Protein AF-A0A956DME5-F1 (afdb_monomer_lite)

Foldseek 3Di:
DDFDAWDKDFDPPQPPPLVVVLVVLLQVLVVVVLVVVVVVQVPDPDNPAPPDDPCPVVVVVVQLVSLVSSQVSCVVPFPKDQFQPPPDPLGTFGMFTDDPNHTAETEHEDEDEDLDPVSLVVVVSNLVVQVVVPHLWYKYKYKYKALDPVVVVVSVVVSCVVQVKAWGIKTWHWHDHPPPRIIIMMITMITPNCGPVPD

Sequence (199 aa):
MIRSKAGVTWDENDSDEELTQLCRVALAALHEEERRLNLAFTSSAEHLEYAHINRGLAYWLYETTLVYVVFRAWIPLVHVTWDYDRGAKRGPIDLTVRKNGELVRAFEAKHWMHNGNGPLDRLEQDRQKLSASGAPKQYLMTFWHTADVKKDLVSADVACQRQDWHRSFVGWFPCDHVDDEARNYVLCVIDTSRAGERS

Structure (mmCIF, N/CA/C/O backbone):
data_AF-A0A956DME5-F1
#
_entry.id   AF-A0A956DME5-F1
#
loop_
_atom_site.group_PDB
_atom_site.id
_atom_site.type_symbol
_atom_site.label_atom_id
_atom_site.label_alt_id
_atom_site.label_comp_id
_atom_site.label_asym_id
_atom_site.label_entity_id
_atom_site.label_seq_id
_atom_site.pdbx_PDB_ins_code
_atom_site.Cartn_x
_atom_site.Cartn_y
_atom_site.Cartn_z
_atom_site.occupancy
_atom_site.B_iso_or_equiv
_atom_site.auth_seq_id
_atom_site.auth_comp_id
_atom_site.auth_asym_id
_atom_site.auth_atom_id
_atom_site.pdbx_PDB_model_num
ATOM 1 N N . MET A 1 1 ? 27.674 -6.228 -10.988 1.00 44.69 1 MET A N 1
ATOM 2 C CA . MET A 1 1 ? 26.732 -5.514 -10.099 1.00 44.69 1 MET A CA 1
ATOM 3 C C . MET A 1 1 ? 25.945 -6.565 -9.314 1.00 44.69 1 MET A C 1
ATOM 5 O O . MET A 1 1 ? 25.419 -7.476 -9.941 1.00 44.69 1 MET A O 1
ATOM 9 N N . ILE A 1 2 ? 25.954 -6.543 -7.975 1.00 43.69 2 ILE A N 1
ATOM 10 C CA . ILE A 1 2 ? 25.232 -7.537 -7.154 1.00 43.69 2 ILE A CA 1
ATOM 11 C C . ILE A 1 2 ? 23.774 -7.084 -7.062 1.00 43.69 2 ILE A C 1
ATOM 13 O O . ILE A 1 2 ? 23.496 -6.071 -6.427 1.00 43.69 2 ILE A O 1
ATOM 17 N N . ARG A 1 3 ? 22.851 -7.810 -7.702 1.00 52.81 3 ARG A N 1
ATOM 18 C CA . ARG A 1 3 ? 21.411 -7.563 -7.547 1.00 52.81 3 ARG A CA 1
ATOM 19 C C . ARG A 1 3 ? 21.002 -7.910 -6.113 1.00 52.81 3 ARG A C 1
ATOM 21 O O . ARG A 1 3 ? 21.331 -8.993 -5.622 1.00 52.81 3 ARG A O 1
ATOM 28 N N . SER A 1 4 ? 20.298 -7.009 -5.436 1.00 58.34 4 SER A N 1
ATOM 29 C CA . SER A 1 4 ? 19.645 -7.326 -4.165 1.00 58.34 4 SER A CA 1
ATOM 30 C C . SER A 1 4 ? 18.609 -8.427 -4.386 1.00 58.34 4 SER A C 1
ATOM 32 O O . SER A 1 4 ? 17.873 -8.427 -5.372 1.00 58.34 4 SER A O 1
ATOM 34 N N . LYS A 1 5 ? 18.552 -9.392 -3.465 1.00 73.38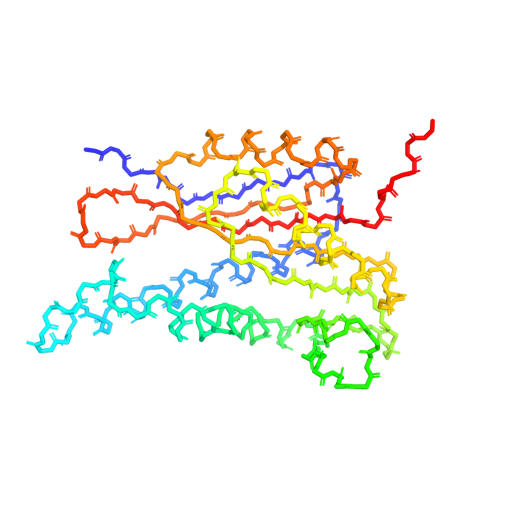 5 LYS A N 1
ATOM 35 C CA . LYS A 1 5 ? 17.449 -10.357 -3.431 1.00 73.38 5 LYS A CA 1
ATOM 36 C C . LYS A 1 5 ? 16.180 -9.636 -2.966 1.00 73.38 5 LYS A C 1
ATOM 38 O O . LYS A 1 5 ? 16.267 -8.719 -2.142 1.00 73.38 5 LYS A O 1
ATOM 43 N N . ALA A 1 6 ? 15.025 -10.070 -3.472 1.00 74.25 6 ALA A N 1
ATOM 44 C CA . ALA A 1 6 ? 13.736 -9.678 -2.911 1.00 74.25 6 ALA A CA 1
ATOM 45 C C . ALA A 1 6 ? 13.718 -9.965 -1.403 1.00 74.25 6 ALA A C 1
ATOM 47 O O . ALA A 1 6 ? 14.348 -10.924 -0.939 1.00 74.25 6 ALA A O 1
ATOM 48 N N . GLY A 1 7 ? 13.021 -9.130 -0.645 1.00 75.69 7 GLY A N 1
ATOM 49 C CA . GLY A 1 7 ? 13.002 -9.236 0.805 1.00 75.69 7 GLY A CA 1
ATOM 50 C C . GLY A 1 7 ? 11.767 -8.605 1.418 1.00 75.69 7 GLY A C 1
ATOM 51 O O . GLY A 1 7 ? 11.054 -7.826 0.787 1.00 75.69 7 GLY A O 1
ATOM 52 N N . VAL A 1 8 ? 11.500 -9.006 2.655 1.00 73.31 8 VAL A N 1
ATOM 53 C CA . VAL A 1 8 ? 10.392 -8.515 3.470 1.00 73.31 8 VAL A CA 1
ATOM 54 C C . VAL A 1 8 ? 10.915 -8.345 4.889 1.00 73.31 8 VAL A C 1
ATOM 56 O O . VAL A 1 8 ? 11.598 -9.231 5.402 1.00 73.31 8 VAL A O 1
ATOM 59 N N . THR A 1 9 ? 10.583 -7.223 5.514 1.00 75.38 9 THR A N 1
ATOM 60 C CA . THR A 1 9 ? 10.825 -6.955 6.934 1.00 75.38 9 THR A CA 1
ATOM 61 C C . THR A 1 9 ? 9.544 -6.427 7.563 1.00 75.38 9 THR A C 1
ATOM 63 O O . THR A 1 9 ? 8.821 -5.6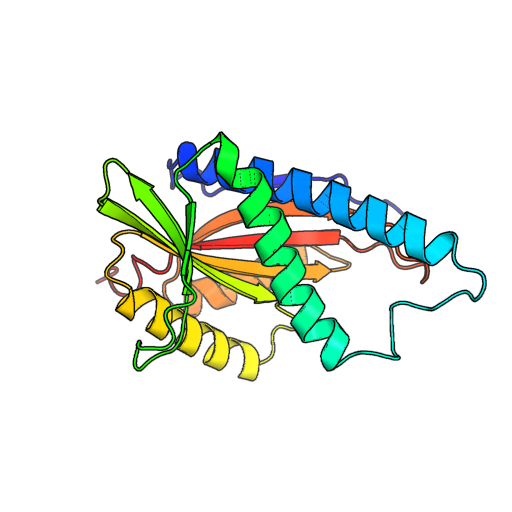45 6.948 1.00 75.38 9 THR A O 1
ATOM 66 N N . TRP A 1 10 ? 9.266 -6.838 8.792 1.00 68.06 10 TRP A N 1
ATOM 67 C CA . TRP A 1 10 ? 8.133 -6.373 9.588 1.00 68.06 10 TRP A CA 1
ATOM 68 C C . TRP A 1 10 ? 8.639 -5.906 10.948 1.00 68.06 10 TRP A C 1
ATOM 70 O O . TRP A 1 10 ? 9.745 -6.272 11.354 1.00 68.06 10 TRP A O 1
ATOM 80 N N . ASP A 1 11 ? 7.842 -5.095 11.635 1.00 59.41 11 ASP A N 1
ATOM 81 C CA . ASP A 1 11 ? 8.078 -4.876 13.056 1.00 59.41 11 ASP A CA 1
ATOM 82 C C . ASP A 1 11 ? 7.633 -6.132 13.814 1.00 59.41 11 ASP A C 1
ATOM 84 O O . ASP A 1 11 ? 6.482 -6.554 13.716 1.00 59.41 11 ASP A O 1
ATOM 88 N N . GLU A 1 12 ? 8.549 -6.760 14.547 1.00 54.38 12 GLU A N 1
ATOM 89 C CA . GLU A 1 12 ? 8.255 -7.951 15.355 1.00 54.38 12 GLU A CA 1
ATOM 90 C C . GLU A 1 12 ? 7.253 -7.660 16.488 1.00 54.38 12 GLU A C 1
ATOM 92 O O . GLU A 1 12 ? 6.659 -8.589 17.032 1.00 54.38 12 GLU A O 1
ATOM 97 N N . ASN A 1 13 ? 7.023 -6.382 16.813 1.00 50.31 13 ASN A N 1
ATOM 98 C CA . ASN A 1 13 ? 6.075 -5.944 17.836 1.00 50.31 13 ASN A CA 1
ATOM 99 C C . ASN A 1 13 ? 4.658 -5.677 17.298 1.00 50.31 13 ASN A C 1
ATOM 101 O O . ASN A 1 13 ? 3.764 -5.379 18.093 1.00 50.31 13 ASN A O 1
ATOM 105 N N . ASP A 1 14 ? 4.432 -5.764 15.982 1.00 57.88 14 ASP A N 1
ATOM 106 C CA . ASP A 1 14 ? 3.134 -5.496 15.351 1.00 57.88 14 ASP A CA 1
ATOM 107 C C . ASP A 1 14 ? 2.573 -6.790 14.740 1.00 57.88 14 ASP A C 1
ATOM 109 O O . ASP A 1 14 ? 2.798 -7.137 13.583 1.00 57.88 14 ASP A O 1
ATOM 113 N N . SER A 1 15 ? 1.863 -7.556 15.570 1.00 59.47 15 SER A N 1
ATOM 114 C CA . SER A 1 15 ? 1.395 -8.922 15.300 1.00 59.47 15 SER A CA 1
ATOM 115 C C . SER A 1 15 ? 0.134 -9.021 14.428 1.00 59.47 15 SER A C 1
ATOM 117 O O . SER A 1 15 ? -0.597 -10.010 14.510 1.00 59.47 15 SER A O 1
ATOM 119 N N . ASP A 1 16 ? -0.159 -8.023 13.586 1.00 86.19 16 ASP A N 1
ATOM 120 C CA . ASP A 1 16 ? -1.301 -8.104 12.665 1.00 86.19 16 ASP A CA 1
ATOM 121 C C . ASP A 1 16 ? -0.962 -9.044 11.490 1.00 86.19 16 ASP A C 1
ATOM 123 O O . ASP A 1 16 ? -0.480 -8.641 10.424 1.00 86.19 16 ASP A O 1
ATOM 127 N N . GLU A 1 17 ? -1.182 -10.342 11.719 1.00 88.88 17 GLU A N 1
ATOM 128 C CA . GLU A 1 17 ? -0.961 -11.414 10.744 1.00 88.88 17 GLU A CA 1
ATOM 129 C C . GLU A 1 17 ? -1.803 -11.222 9.477 1.00 88.88 17 GLU A C 1
ATOM 131 O O . GLU A 1 17 ? -1.325 -11.490 8.371 1.00 88.88 17 GLU A O 1
ATOM 136 N N . GLU A 1 18 ? -3.030 -10.713 9.620 1.00 91.94 18 GLU A N 1
ATOM 137 C CA . GLU A 1 18 ? -3.933 -10.451 8.499 1.00 91.94 18 GLU A CA 1
ATOM 138 C C . GLU A 1 18 ? -3.380 -9.319 7.627 1.00 91.94 18 GLU A C 1
ATOM 140 O O . GLU A 1 18 ? -3.248 -9.488 6.414 1.00 91.94 18 GLU A O 1
ATOM 145 N N . LEU A 1 19 ? -2.972 -8.195 8.230 1.00 92.31 19 LEU A N 1
ATOM 146 C CA . LEU A 1 19 ? -2.313 -7.105 7.504 1.00 92.31 19 LEU A CA 1
ATOM 147 C C . LEU A 1 19 ? -1.041 -7.598 6.809 1.00 92.31 19 LEU A C 1
ATOM 149 O O . LEU A 1 19 ? -0.818 -7.303 5.636 1.00 92.31 19 LEU A O 1
ATOM 153 N N . THR A 1 20 ? -0.226 -8.393 7.500 1.00 91.12 20 THR A N 1
ATOM 154 C CA . THR A 1 20 ? 1.006 -8.952 6.931 1.00 91.12 20 THR A CA 1
ATOM 155 C C . THR A 1 20 ? 0.712 -9.838 5.717 1.00 91.12 20 THR A C 1
ATOM 157 O O . THR A 1 20 ? 1.407 -9.750 4.700 1.00 91.12 20 THR A O 1
ATOM 160 N N . GLN A 1 21 ? -0.325 -10.678 5.785 1.00 93.56 21 GLN A N 1
ATOM 161 C CA . GLN A 1 21 ? -0.764 -11.506 4.662 1.00 93.56 21 GLN A CA 1
ATOM 162 C C . GLN A 1 21 ? -1.233 -10.651 3.479 1.00 93.56 21 GLN A C 1
ATOM 164 O O . GLN A 1 21 ? -0.803 -10.890 2.347 1.00 93.56 21 GLN A O 1
ATOM 169 N N . LEU A 1 22 ? -2.061 -9.634 3.737 1.00 95.19 22 LEU A N 1
ATOM 170 C CA . LEU A 1 22 ? -2.533 -8.693 2.720 1.00 95.19 22 LEU A CA 1
ATOM 171 C C . LEU A 1 22 ? -1.360 -7.982 2.030 1.00 95.19 22 LEU A C 1
ATOM 173 O O . LEU A 1 22 ? -1.303 -7.938 0.799 1.00 95.19 22 LEU A O 1
ATOM 177 N N . CYS A 1 23 ? -0.383 -7.497 2.794 1.00 94.56 23 CYS A N 1
ATOM 178 C CA . CYS A 1 23 ? 0.799 -6.822 2.262 1.00 94.56 23 CYS A CA 1
ATOM 179 C C . CYS A 1 23 ? 1.704 -7.753 1.441 1.00 94.56 23 CYS A C 1
ATOM 181 O O . CYS A 1 23 ? 2.222 -7.345 0.402 1.00 94.56 23 CYS A O 1
ATOM 183 N N . ARG A 1 24 ? 1.868 -9.020 1.845 1.00 93.19 24 ARG A N 1
ATOM 184 C CA . ARG A 1 24 ? 2.622 -10.018 1.061 1.00 93.19 24 ARG A CA 1
ATOM 185 C C . ARG A 1 24 ? 1.959 -10.302 -0.284 1.00 93.19 24 ARG A C 1
ATOM 187 O O . ARG A 1 24 ? 2.644 -10.357 -1.304 1.00 93.19 24 ARG A O 1
ATOM 194 N N . VAL A 1 25 ? 0.637 -10.459 -0.290 1.00 95.50 25 VAL A N 1
ATOM 195 C CA . VAL A 1 25 ? -0.137 -10.700 -1.515 1.00 95.50 25 VAL A CA 1
ATOM 196 C C . VAL A 1 25 ? -0.115 -9.470 -2.426 1.00 95.50 25 VAL A C 1
ATOM 198 O O . VAL A 1 25 ? 0.093 -9.613 -3.630 1.00 95.50 25 VAL A O 1
ATOM 201 N N . ALA A 1 26 ? -0.221 -8.268 -1.856 1.00 94.31 26 ALA A N 1
ATOM 202 C CA . ALA A 1 26 ? -0.052 -7.012 -2.582 1.00 94.31 26 ALA A CA 1
ATOM 203 C C . ALA A 1 26 ? 1.335 -6.908 -3.235 1.00 94.31 26 ALA A C 1
ATOM 205 O O . ALA A 1 26 ? 1.429 -6.651 -4.431 1.00 94.31 26 ALA A O 1
ATOM 206 N N . LEU A 1 27 ? 2.408 -7.164 -2.479 1.00 92.31 27 LEU A N 1
ATOM 207 C CA . LEU A 1 27 ? 3.782 -7.108 -2.986 1.00 92.31 27 LEU A CA 1
ATOM 208 C C . LEU A 1 27 ? 4.005 -8.087 -4.146 1.00 92.31 27 LEU A C 1
ATOM 210 O O . LEU A 1 27 ? 4.610 -7.723 -5.151 1.00 92.31 27 LEU A O 1
ATOM 214 N N . ALA A 1 28 ? 3.496 -9.315 -4.025 1.00 92.38 28 ALA A N 1
ATOM 215 C CA . ALA A 1 28 ? 3.590 -10.312 -5.087 1.00 92.38 28 ALA A CA 1
ATOM 216 C C . ALA A 1 28 ? 2.823 -9.888 -6.351 1.00 92.38 28 ALA A C 1
ATOM 218 O O . ALA A 1 28 ? 3.339 -10.034 -7.458 1.00 92.38 28 ALA A O 1
ATOM 219 N N . ALA A 1 29 ? 1.619 -9.327 -6.196 1.00 93.50 29 ALA A N 1
ATOM 220 C CA . ALA A 1 29 ? 0.820 -8.834 -7.317 1.00 93.50 29 ALA A CA 1
ATOM 221 C C . ALA A 1 29 ? 1.480 -7.637 -8.022 1.00 93.50 29 ALA A C 1
ATOM 223 O O . ALA A 1 29 ? 1.476 -7.570 -9.249 1.00 93.50 29 ALA A O 1
ATOM 224 N N . LEU A 1 30 ? 2.083 -6.723 -7.257 1.00 90.69 30 LEU A N 1
ATOM 225 C CA . LEU A 1 30 ? 2.841 -5.587 -7.788 1.00 90.69 30 LEU A CA 1
ATOM 226 C C . LEU A 1 30 ? 4.073 -6.044 -8.573 1.00 90.69 30 LEU A C 1
ATOM 228 O O . LEU A 1 30 ? 4.336 -5.518 -9.649 1.00 90.69 30 LEU A O 1
ATOM 232 N N . HIS A 1 31 ? 4.791 -7.053 -8.077 1.00 89.75 31 HIS A N 1
ATOM 233 C CA . HIS A 1 31 ? 5.938 -7.622 -8.783 1.00 89.75 31 HIS A CA 1
ATOM 234 C C . HIS A 1 31 ? 5.541 -8.254 -10.123 1.00 89.75 31 HIS A C 1
ATOM 236 O O . HIS A 1 31 ? 6.206 -8.039 -11.135 1.00 89.75 31 HIS A O 1
ATOM 242 N N . GLU A 1 32 ? 4.438 -9.004 -10.151 1.00 89.88 32 GLU A N 1
ATOM 243 C CA . GLU A 1 32 ? 3.941 -9.596 -11.394 1.00 89.88 32 GLU A CA 1
ATOM 244 C C . GLU A 1 32 ? 3.452 -8.530 -12.386 1.00 89.88 32 GLU A C 1
ATOM 246 O O . GLU A 1 32 ? 3.705 -8.642 -13.587 1.00 89.88 32 GLU A O 1
ATOM 251 N N . GLU A 1 33 ? 2.800 -7.470 -11.900 1.00 88.62 33 GLU A N 1
ATOM 252 C CA . GLU A 1 33 ? 2.390 -6.349 -12.747 1.00 88.62 33 GLU A CA 1
ATOM 253 C C . GLU A 1 33 ? 3.597 -5.610 -13.339 1.00 88.62 33 GLU A C 1
ATOM 255 O O . GLU A 1 33 ? 3.609 -5.345 -14.540 1.00 88.62 33 GLU A O 1
ATOM 260 N N . GLU A 1 34 ? 4.631 -5.336 -12.541 1.00 82.69 34 GLU A N 1
ATOM 261 C CA . GLU A 1 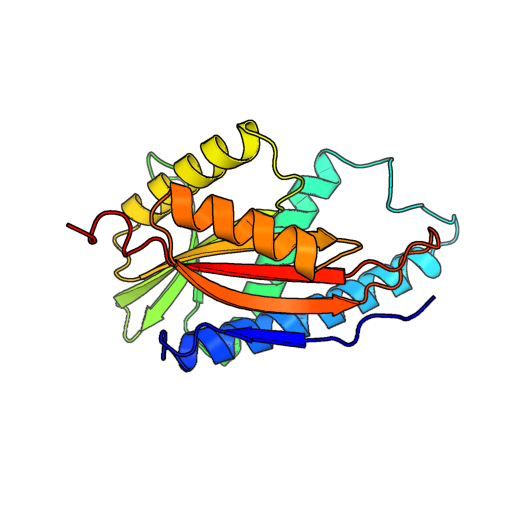34 ? 5.880 -4.728 -13.017 1.00 82.69 34 GLU A CA 1
ATOM 262 C C . GLU A 1 34 ? 6.515 -5.579 -14.125 1.00 82.69 34 GLU A C 1
ATOM 264 O O . GLU A 1 34 ? 6.866 -5.074 -15.193 1.00 82.69 34 GLU A O 1
ATOM 269 N N . ARG A 1 35 ? 6.584 -6.902 -13.926 1.00 82.94 35 ARG A N 1
ATOM 270 C CA . ARG A 1 35 ? 7.089 -7.844 -14.934 1.00 82.94 35 ARG A CA 1
ATOM 271 C C . ARG A 1 35 ? 6.265 -7.790 -16.226 1.00 82.94 35 ARG A C 1
ATOM 273 O O . ARG A 1 35 ? 6.830 -7.813 -17.323 1.00 82.94 35 ARG A O 1
ATOM 280 N N . ARG A 1 36 ? 4.934 -7.717 -16.114 1.00 82.94 36 ARG A N 1
ATOM 281 C CA . ARG A 1 36 ? 4.011 -7.620 -17.255 1.00 82.94 36 ARG A CA 1
ATOM 282 C C . ARG A 1 36 ? 4.187 -6.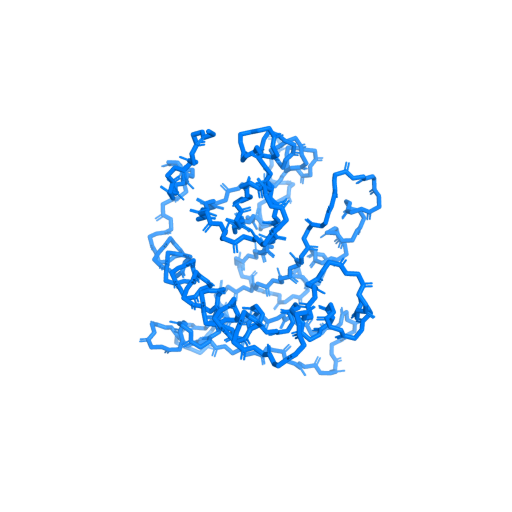308 -18.018 1.00 82.94 36 ARG A C 1
ATOM 284 O O . ARG A 1 36 ? 4.217 -6.328 -19.248 1.00 82.94 36 ARG A O 1
ATOM 291 N N . LEU A 1 37 ? 4.299 -5.188 -17.305 1.00 78.94 37 LEU A N 1
ATOM 292 C CA . LEU A 1 37 ? 4.517 -3.868 -17.895 1.00 78.94 37 LEU A CA 1
ATOM 293 C C . LEU A 1 37 ? 5.867 -3.809 -18.604 1.00 78.94 37 LEU A C 1
ATOM 295 O O . LEU A 1 37 ? 5.921 -3.417 -19.766 1.00 78.94 37 LEU A O 1
ATOM 299 N N . ASN A 1 38 ? 6.932 -4.279 -17.958 1.00 74.81 38 ASN A N 1
ATOM 300 C CA . ASN A 1 38 ? 8.263 -4.333 -18.550 1.00 74.81 38 ASN A CA 1
ATOM 301 C C . ASN A 1 38 ? 8.283 -5.149 -19.854 1.00 74.81 38 ASN A C 1
ATOM 303 O O . ASN A 1 38 ? 8.782 -4.684 -20.879 1.00 74.81 38 ASN A O 1
ATOM 307 N N . LEU A 1 39 ? 7.656 -6.330 -19.864 1.00 77.19 39 LEU A N 1
ATOM 308 C CA . LEU A 1 39 ? 7.523 -7.127 -21.085 1.00 77.19 39 LEU A CA 1
ATOM 309 C C . LEU A 1 39 ? 6.774 -6.361 -22.188 1.00 77.19 39 LEU A C 1
ATOM 311 O O . LEU A 1 39 ? 7.190 -6.375 -23.344 1.00 77.19 39 LEU A O 1
ATOM 315 N N . ALA A 1 40 ? 5.689 -5.664 -21.842 1.00 76.56 40 ALA A N 1
ATOM 316 C CA . ALA A 1 40 ? 4.931 -4.871 -22.804 1.00 76.56 40 ALA A CA 1
ATOM 317 C C . ALA A 1 40 ? 5.778 -3.735 -23.405 1.00 76.56 40 ALA A C 1
ATOM 319 O O . ALA A 1 40 ? 5.796 -3.581 -24.625 1.00 76.56 40 ALA A O 1
ATOM 320 N N . PHE A 1 41 ? 6.530 -2.998 -22.580 1.00 70.50 41 PHE A N 1
ATOM 321 C CA . PHE A 1 41 ? 7.412 -1.920 -23.040 1.00 70.50 41 PHE A CA 1
ATOM 322 C C . PHE A 1 41 ? 8.570 -2.438 -23.899 1.00 70.50 41 PHE A C 1
ATOM 324 O O . PHE A 1 41 ? 8.803 -1.925 -24.991 1.00 70.50 41 PHE A O 1
ATOM 331 N N . THR A 1 42 ? 9.257 -3.491 -23.457 1.00 70.94 42 THR A N 1
ATOM 332 C CA . THR A 1 42 ? 10.382 -4.085 -24.203 1.00 70.94 42 THR A CA 1
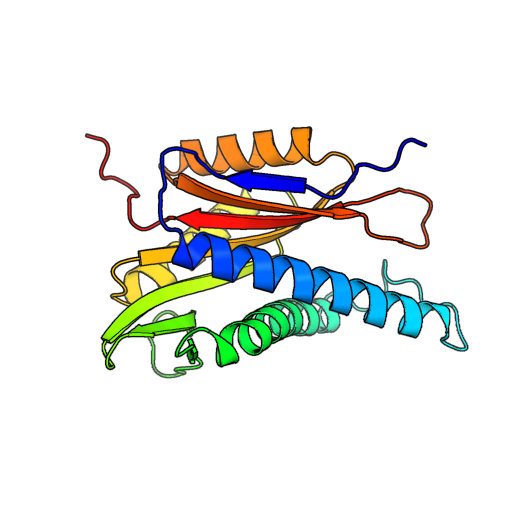ATOM 333 C C . THR A 1 42 ? 9.955 -4.728 -25.522 1.00 70.94 42 THR A C 1
ATOM 335 O O . THR A 1 42 ? 10.748 -4.768 -26.458 1.00 70.94 42 THR A O 1
ATOM 338 N N . SER A 1 43 ? 8.705 -5.192 -25.623 1.00 71.62 43 SER A N 1
ATOM 339 C CA . SER A 1 43 ? 8.131 -5.743 -26.860 1.00 71.62 43 SER A CA 1
ATOM 340 C C . SER A 1 43 ? 7.549 -4.696 -27.821 1.00 71.62 43 SER A C 1
ATOM 342 O O . SER A 1 43 ? 7.120 -5.055 -28.919 1.00 71.62 43 SER A O 1
ATOM 344 N N . SER A 1 44 ? 7.496 -3.418 -27.428 1.00 70.06 44 SER A N 1
ATOM 345 C CA . SER A 1 44 ? 6.919 -2.361 -28.264 1.00 70.06 44 SER A CA 1
ATOM 346 C C . SER A 1 44 ? 7.844 -1.967 -29.429 1.00 70.06 44 SER A C 1
ATOM 348 O O . SER A 1 44 ? 9.065 -2.058 -29.335 1.00 70.06 44 SER A O 1
ATOM 350 N N . ALA A 1 45 ? 7.245 -1.592 -30.569 1.00 58.75 45 ALA A N 1
ATOM 351 C CA . ALA A 1 45 ? 7.947 -1.393 -31.847 1.00 58.75 45 ALA A CA 1
ATOM 352 C C . ALA A 1 45 ? 8.899 -0.182 -31.863 1.00 58.75 45 ALA A C 1
ATOM 354 O O . ALA A 1 45 ? 9.836 -0.140 -32.656 1.00 58.75 45 ALA A O 1
ATOM 355 N N . GLU A 1 46 ? 8.662 0.784 -30.982 1.00 65.50 46 GLU A N 1
ATOM 356 C CA . GLU A 1 46 ? 9.607 1.837 -30.633 1.00 65.50 46 GLU A CA 1
ATOM 357 C C . GLU A 1 46 ? 10.050 1.554 -29.202 1.00 65.50 46 GLU A C 1
ATOM 359 O O . GLU A 1 46 ? 9.198 1.308 -28.352 1.00 65.50 46 GLU A O 1
ATOM 364 N N . HIS A 1 47 ? 11.355 1.575 -28.915 1.00 53.53 47 HIS A N 1
ATOM 365 C CA . HIS A 1 47 ? 11.841 1.505 -27.537 1.00 53.53 47 HIS A CA 1
ATOM 366 C C . HIS A 1 47 ? 11.384 2.764 -26.790 1.00 53.53 47 HIS A C 1
ATOM 368 O O . HIS A 1 47 ? 12.081 3.774 -26.744 1.00 53.53 47 HIS A O 1
ATOM 374 N N . LEU A 1 48 ? 10.166 2.726 -26.256 1.00 54.03 48 LEU A N 1
ATOM 375 C CA . LEU A 1 48 ? 9.623 3.788 -25.431 1.00 54.03 48 LEU A CA 1
ATOM 376 C C . LEU A 1 48 ? 10.293 3.686 -24.063 1.00 54.03 48 LEU A C 1
ATOM 378 O O . LEU A 1 48 ? 9.963 2.821 -23.252 1.00 54.03 48 LEU A O 1
ATOM 382 N N . GLU A 1 49 ? 11.260 4.567 -23.819 1.00 51.62 49 GLU A N 1
ATOM 383 C CA . GLU A 1 49 ? 11.887 4.699 -22.510 1.00 51.62 49 GLU A CA 1
ATOM 384 C C . GLU A 1 49 ? 10.854 5.165 -21.477 1.00 51.62 49 GLU A C 1
ATOM 386 O O . GLU A 1 49 ? 10.168 6.182 -21.636 1.00 51.62 49 GLU A O 1
ATOM 391 N N . TYR A 1 50 ? 10.780 4.431 -20.368 1.00 48.75 50 TYR A N 1
ATOM 392 C CA . TYR A 1 50 ? 9.890 4.717 -19.243 1.00 48.75 50 TYR A CA 1
ATOM 393 C C . TYR A 1 50 ? 10.177 6.089 -18.591 1.00 48.75 50 TYR A C 1
ATOM 395 O O . TYR A 1 50 ? 9.314 6.683 -17.942 1.00 48.75 50 TYR A O 1
ATOM 403 N N . ALA A 1 51 ? 11.389 6.626 -18.766 1.00 50.16 51 ALA A N 1
ATOM 404 C CA . ALA A 1 51 ? 11.974 7.584 -17.836 1.00 50.16 51 ALA A CA 1
ATOM 405 C C . ALA A 1 51 ? 11.473 9.045 -17.948 1.00 50.16 51 ALA A C 1
ATOM 407 O O . ALA A 1 51 ? 11.544 9.791 -16.955 1.00 50.16 51 ALA A O 1
ATOM 408 N N . HIS A 1 52 ? 10.947 9.499 -19.100 1.00 45.84 52 HIS A N 1
ATOM 409 C CA . HIS A 1 52 ? 10.847 10.954 -19.326 1.00 45.84 52 HIS A CA 1
ATOM 410 C C . HIS A 1 52 ? 9.568 11.536 -19.956 1.00 45.84 52 HIS A C 1
ATOM 412 O O . HIS A 1 52 ? 9.273 12.694 -19.657 1.00 45.84 52 HIS A O 1
ATOM 418 N N . ILE A 1 53 ? 8.769 10.813 -20.749 1.00 43.12 53 ILE A N 1
ATOM 419 C CA . ILE A 1 53 ? 7.854 11.500 -21.693 1.00 43.12 53 ILE A CA 1
ATOM 420 C C . ILE A 1 53 ? 6.403 11.706 -21.194 1.00 43.12 53 ILE A C 1
ATOM 422 O O . ILE A 1 53 ? 5.748 12.639 -21.645 1.00 43.12 53 ILE A O 1
ATOM 426 N N . ASN A 1 54 ? 5.900 10.974 -20.188 1.00 39.94 54 ASN A N 1
ATOM 427 C CA . ASN A 1 54 ? 4.474 11.055 -19.789 1.00 39.94 54 ASN A CA 1
ATOM 428 C C . ASN A 1 54 ? 4.208 11.383 -18.302 1.00 39.94 54 ASN A C 1
ATOM 430 O O . ASN A 1 54 ? 3.187 10.995 -17.740 1.00 39.94 54 ASN A O 1
ATOM 434 N N . ARG A 1 55 ? 5.100 12.130 -17.643 1.00 39.91 55 ARG A N 1
ATOM 435 C CA . ARG A 1 55 ? 5.149 12.284 -16.169 1.00 39.91 55 ARG A CA 1
ATOM 436 C C . ARG A 1 55 ? 3.907 12.854 -15.463 1.00 39.91 55 ARG A C 1
ATOM 438 O O . ARG A 1 55 ? 3.827 12.722 -14.254 1.00 39.91 55 ARG A O 1
ATOM 445 N N . GLY A 1 56 ? 2.965 13.499 -16.150 1.00 36.09 56 GLY A N 1
ATOM 446 C CA . GLY A 1 56 ? 1.749 14.039 -15.515 1.00 36.09 56 GLY A CA 1
ATOM 447 C C . GLY A 1 56 ? 0.581 13.052 -15.534 1.00 36.09 56 GLY A C 1
ATOM 448 O O . GLY A 1 56 ? 0.088 12.627 -14.492 1.00 36.09 56 GLY A O 1
ATOM 449 N N . LEU A 1 57 ? 0.159 12.660 -16.741 1.00 32.84 57 LEU A N 1
ATOM 450 C CA . LEU A 1 57 ? -0.971 11.751 -16.940 1.00 32.84 57 LEU A CA 1
ATOM 451 C C . LEU A 1 57 ? -0.601 10.303 -16.593 1.00 32.84 57 LEU A C 1
ATOM 453 O O . LEU A 1 57 ? -1.380 9.626 -15.927 1.00 32.84 57 LEU A O 1
ATOM 457 N N . ALA A 1 58 ? 0.600 9.844 -16.978 1.00 45.69 58 ALA A N 1
ATOM 458 C CA . ALA A 1 58 ? 1.051 8.498 -16.631 1.00 45.69 58 ALA A CA 1
ATOM 459 C C . ALA A 1 58 ? 1.277 8.352 -15.130 1.00 45.69 58 ALA A C 1
ATOM 461 O O . ALA A 1 58 ? 1.054 7.271 -14.624 1.00 45.69 58 ALA A O 1
ATOM 462 N N . TYR A 1 59 ? 1.637 9.417 -14.408 1.00 47.84 59 TYR A N 1
ATOM 463 C CA . TYR A 1 59 ? 1.803 9.363 -12.953 1.00 47.84 59 TYR A CA 1
ATOM 464 C C . TYR A 1 59 ? 0.479 9.124 -12.220 1.00 47.84 59 TYR A C 1
ATOM 466 O O . TYR A 1 59 ? 0.407 8.279 -11.335 1.00 47.84 59 TYR A O 1
ATOM 474 N N . TRP A 1 60 ? -0.590 9.812 -12.628 1.00 49.31 60 TRP A N 1
ATOM 475 C CA . TRP A 1 60 ? -1.912 9.631 -12.020 1.00 49.31 60 TRP A CA 1
ATOM 476 C C . TRP A 1 60 ? -2.539 8.278 -12.389 1.00 49.31 60 TRP A C 1
ATOM 478 O O . TRP A 1 60 ? -3.100 7.585 -11.537 1.00 49.31 60 TRP A O 1
ATOM 488 N N . LEU A 1 61 ? -2.376 7.864 -13.652 1.00 59.53 61 LEU A N 1
ATOM 489 C CA . LEU A 1 61 ? -2.697 6.508 -14.107 1.00 59.53 61 LEU A CA 1
ATOM 490 C C . LEU A 1 61 ? -1.894 5.463 -13.334 1.00 59.53 61 LEU A C 1
ATOM 492 O O . LEU A 1 61 ? -2.447 4.438 -12.957 1.00 59.53 61 LEU A O 1
ATOM 496 N N . TYR A 1 62 ? -0.620 5.729 -13.070 1.00 64.94 62 TYR A N 1
ATOM 497 C CA . TYR A 1 62 ? 0.276 4.829 -12.366 1.00 64.94 62 TYR A CA 1
ATOM 498 C C . TYR A 1 62 ? -0.129 4.661 -10.901 1.00 64.94 62 TYR A C 1
ATOM 500 O O . TYR A 1 62 ? -0.374 3.529 -10.503 1.00 64.94 62 TYR A O 1
ATOM 508 N N . GLU A 1 63 ? -0.319 5.737 -10.126 1.00 66.06 63 GLU A N 1
ATOM 509 C CA . GLU A 1 63 ? -0.799 5.634 -8.734 1.00 66.06 63 GLU A CA 1
ATOM 510 C C . GLU A 1 63 ? -2.134 4.876 -8.655 1.00 66.06 63 GLU A C 1
ATOM 512 O O . GLU A 1 63 ? -2.255 3.912 -7.901 1.00 66.06 63 GLU A O 1
ATOM 517 N N . THR A 1 64 ? -3.095 5.217 -9.518 1.00 72.88 64 THR A N 1
ATOM 518 C CA . THR A 1 64 ? -4.384 4.509 -9.607 1.00 72.88 64 THR A CA 1
ATOM 519 C C . THR A 1 64 ? -4.202 3.028 -9.974 1.00 72.88 64 THR A C 1
ATOM 521 O O . THR A 1 64 ? -4.892 2.161 -9.440 1.00 72.88 64 THR A O 1
ATOM 524 N N . THR A 1 65 ? -3.258 2.710 -10.863 1.00 80.50 65 THR A N 1
ATOM 525 C CA . THR A 1 65 ? -2.964 1.330 -11.283 1.00 80.50 65 THR A CA 1
ATOM 526 C C . THR A 1 65 ? -2.333 0.526 -10.151 1.00 80.50 65 THR A C 1
ATOM 528 O O . THR A 1 65 ? -2.732 -0.618 -9.939 1.00 80.50 65 THR A O 1
ATOM 531 N N . LEU A 1 66 ? -1.414 1.116 -9.379 1.00 81.44 66 LEU A N 1
ATOM 532 C CA . LEU A 1 66 ? -0.824 0.470 -8.205 1.00 81.44 66 LEU A CA 1
ATOM 533 C C . LEU A 1 66 ? -1.910 0.100 -7.189 1.00 81.44 66 LEU A C 1
ATOM 535 O O . LEU A 1 66 ? -2.002 -1.057 -6.777 1.00 81.44 66 LEU A O 1
ATOM 539 N N . VAL A 1 67 ? -2.786 1.054 -6.854 1.00 86.31 67 VAL A N 1
ATOM 540 C CA . VAL A 1 67 ? -3.921 0.815 -5.948 1.00 86.31 67 VAL A CA 1
ATOM 541 C C . VAL A 1 67 ? -4.848 -0.264 -6.498 1.00 86.31 67 VAL A C 1
ATOM 543 O O . VAL A 1 67 ? -5.243 -1.168 -5.766 1.00 86.31 67 VAL A O 1
ATOM 546 N N . TYR A 1 68 ? -5.152 -0.235 -7.797 1.00 89.56 68 TYR A N 1
ATOM 547 C CA . TYR A 1 68 ? -5.998 -1.242 -8.436 1.00 89.56 68 TYR A CA 1
ATOM 548 C C . TYR A 1 68 ? -5.398 -2.656 -8.389 1.00 89.56 68 TYR A C 1
ATOM 550 O O . TYR A 1 68 ? -6.124 -3.634 -8.198 1.00 89.56 68 TYR A O 1
ATOM 558 N N . VAL A 1 69 ? -4.080 -2.794 -8.555 1.00 92.44 69 VAL A N 1
ATOM 559 C CA . VAL A 1 69 ? -3.378 -4.083 -8.435 1.00 92.44 69 VAL A CA 1
ATOM 560 C C . VAL A 1 69 ? -3.506 -4.630 -7.016 1.00 92.44 69 VAL A C 1
ATOM 562 O O . VAL A 1 69 ? -3.883 -5.791 -6.854 1.00 92.44 69 VAL A O 1
ATOM 565 N N . VAL A 1 70 ? -3.282 -3.786 -6.004 1.00 93.06 70 VAL A N 1
ATOM 566 C CA . VAL A 1 70 ? -3.463 -4.144 -4.589 1.00 93.06 70 VAL A CA 1
ATOM 567 C C . VAL A 1 70 ? -4.913 -4.542 -4.309 1.00 93.06 70 VAL A C 1
ATOM 569 O O . VAL A 1 70 ? -5.165 -5.635 -3.804 1.00 93.06 70 VAL A O 1
ATOM 572 N N . PHE A 1 71 ? -5.869 -3.698 -4.704 1.00 92.94 71 PHE A N 1
ATOM 573 C CA . PHE A 1 71 ? -7.302 -3.932 -4.540 1.00 92.94 71 PHE A CA 1
ATOM 574 C C . PHE A 1 71 ? -7.720 -5.296 -5.090 1.00 92.94 71 PHE A C 1
ATOM 576 O O . PHE A 1 71 ? -8.287 -6.111 -4.363 1.00 92.94 71 PHE A O 1
ATOM 583 N N . ARG A 1 72 ? -7.388 -5.584 -6.356 1.00 94.88 72 ARG A N 1
ATOM 584 C CA . ARG A 1 72 ? -7.718 -6.866 -6.996 1.00 94.88 72 ARG A CA 1
ATOM 585 C C . ARG A 1 72 ? -7.131 -8.059 -6.256 1.00 94.88 72 ARG A C 1
ATOM 587 O O . ARG A 1 72 ? -7.797 -9.085 -6.149 1.00 94.88 72 ARG A O 1
ATOM 594 N N . ALA A 1 73 ? -5.900 -7.933 -5.770 1.00 95.81 73 ALA A N 1
ATOM 595 C CA . ALA A 1 73 ? -5.223 -9.004 -5.054 1.00 95.81 73 ALA A CA 1
ATOM 596 C C . ALA A 1 73 ? -5.867 -9.287 -3.682 1.00 95.81 73 ALA A C 1
ATOM 598 O O . ALA A 1 73 ? -5.787 -10.410 -3.189 1.00 95.81 73 ALA A O 1
ATOM 599 N N . TRP A 1 74 ? -6.531 -8.296 -3.079 1.00 96.56 74 TRP A N 1
ATOM 600 C CA . TRP A 1 74 ? -7.200 -8.421 -1.781 1.00 96.56 74 TRP A CA 1
ATOM 601 C C . TRP A 1 74 ? -8.640 -8.940 -1.851 1.00 96.56 74 TRP A C 1
ATOM 603 O O . TRP A 1 74 ? -9.080 -9.552 -0.880 1.00 96.56 74 TRP A O 1
ATOM 613 N N . ILE A 1 75 ? -9.356 -8.765 -2.973 1.00 95.38 75 ILE A N 1
ATOM 614 C CA . ILE A 1 75 ? -10.754 -9.228 -3.150 1.00 95.38 75 ILE A CA 1
ATOM 615 C C . ILE A 1 75 ? -10.984 -10.679 -2.681 1.00 95.38 75 ILE A C 1
ATOM 617 O O . ILE A 1 75 ? -11.984 -10.922 -2.006 1.00 95.38 75 ILE A O 1
ATOM 621 N N . PRO A 1 76 ? -10.110 -11.661 -2.992 1.00 95.75 76 PRO A N 1
ATOM 622 C CA . PRO A 1 76 ? -10.331 -13.045 -2.569 1.00 95.75 76 PRO A CA 1
ATOM 623 C C . PRO A 1 76 ? -10.134 -13.284 -1.065 1.00 95.75 76 PRO A C 1
ATOM 625 O O . PRO A 1 76 ? -10.477 -14.357 -0.577 1.00 95.75 76 PRO A O 1
ATOM 628 N N . LEU A 1 77 ? -9.529 -12.333 -0.348 1.00 95.44 77 LEU A N 1
ATOM 629 C CA . LEU A 1 77 ? -9.081 -12.495 1.036 1.00 95.44 77 LEU A CA 1
ATOM 630 C C . LEU A 1 77 ? -9.968 -11.741 2.022 1.00 95.44 77 LEU A C 1
ATOM 632 O O . LEU A 1 77 ? -10.250 -12.242 3.107 1.00 95.44 77 LEU A O 1
ATOM 636 N N . VAL A 1 78 ? -10.391 -10.531 1.655 1.00 95.81 78 VAL A N 1
ATOM 637 C CA . VAL A 1 78 ? -11.120 -9.620 2.539 1.00 95.81 78 VAL A CA 1
ATOM 638 C C . VAL A 1 78 ? -12.177 -8.837 1.769 1.00 95.81 78 VAL A C 1
ATOM 640 O O . VAL A 1 78 ? -12.052 -8.597 0.568 1.00 95.81 78 VAL A O 1
ATOM 643 N N . HIS A 1 79 ? -13.215 -8.382 2.475 1.00 94.69 79 HIS A N 1
ATOM 644 C CA . HIS A 1 79 ? -14.185 -7.455 1.902 1.00 94.69 79 HIS A CA 1
ATOM 645 C C . HIS A 1 79 ? -13.560 -6.058 1.815 1.00 94.69 79 HIS A C 1
ATOM 647 O O . HIS A 1 79 ? -13.631 -5.260 2.752 1.00 94.69 79 HIS A O 1
ATOM 653 N N . VAL A 1 80 ? -12.895 -5.810 0.690 1.00 94.00 80 VAL A N 1
ATOM 654 C CA . VAL A 1 80 ? -12.256 -4.540 0.355 1.00 94.00 80 VAL A CA 1
ATOM 655 C C . VAL A 1 80 ? -13.166 -3.713 -0.549 1.00 94.00 80 VAL A C 1
ATOM 657 O O . VAL A 1 80 ? -13.779 -4.227 -1.485 1.00 94.00 80 VAL A O 1
ATOM 660 N N . THR A 1 81 ? -13.239 -2.415 -0.284 1.00 89.88 81 THR A N 1
ATOM 661 C CA . THR A 1 81 ? -13.968 -1.439 -1.091 1.00 89.88 81 THR A CA 1
ATOM 662 C C . THR A 1 81 ? -13.036 -0.320 -1.529 1.00 89.88 81 THR A C 1
ATOM 664 O O . THR A 1 81 ? -12.234 0.172 -0.738 1.00 89.88 81 THR A O 1
ATOM 667 N N . TRP A 1 82 ? -13.152 0.083 -2.794 1.00 85.38 82 TRP A N 1
ATOM 668 C CA . TRP A 1 82 ? -12.549 1.319 -3.284 1.00 85.38 82 TRP A CA 1
ATOM 669 C C . TRP A 1 82 ? -13.473 2.468 -2.896 1.00 85.38 82 TRP A C 1
ATOM 671 O O . TRP A 1 82 ? -14.577 2.579 -3.437 1.00 85.38 82 TRP A O 1
ATOM 681 N N . ASP A 1 83 ? -13.052 3.300 -1.947 1.00 73.44 83 ASP A N 1
ATOM 682 C CA . ASP A 1 83 ? -13.912 4.350 -1.409 1.00 73.44 83 ASP A CA 1
ATOM 683 C C . ASP A 1 83 ? -13.765 5.655 -2.200 1.00 73.44 83 ASP A C 1
ATOM 685 O O . ASP A 1 83 ? -13.075 6.591 -1.808 1.00 73.44 83 ASP A O 1
ATOM 689 N N . TYR A 1 84 ? -14.431 5.711 -3.356 1.00 62.91 84 TYR A N 1
ATOM 690 C CA . TYR A 1 84 ? -14.528 6.924 -4.170 1.00 62.91 84 TYR A CA 1
ATOM 691 C C . TYR A 1 84 ? -15.705 7.818 -3.734 1.00 62.91 84 TYR A C 1
ATOM 693 O O . TYR A 1 84 ? -16.424 8.349 -4.589 1.00 62.91 84 TYR A O 1
ATOM 701 N N . ASP A 1 85 ? -15.974 7.966 -2.431 1.00 55.12 85 ASP A N 1
ATOM 702 C CA . ASP A 1 85 ? -17.053 8.851 -1.989 1.00 55.12 85 ASP A CA 1
ATOM 703 C C . ASP A 1 85 ? -16.716 10.326 -2.283 1.00 55.12 85 ASP A C 1
ATOM 705 O O . ASP A 1 85 ? -15.928 10.992 -1.606 1.00 55.12 85 ASP A O 1
ATOM 709 N N . ARG A 1 86 ? -17.349 10.855 -3.337 1.00 50.03 86 ARG A N 1
ATOM 710 C CA . ARG A 1 86 ? -17.218 12.247 -3.795 1.00 50.03 86 ARG A CA 1
ATOM 711 C C . ARG A 1 86 ? -17.843 13.257 -2.824 1.00 50.03 86 ARG A C 1
ATOM 713 O O . ARG A 1 86 ? -17.653 14.457 -3.017 1.00 50.03 86 ARG A O 1
ATOM 720 N N . GLY A 1 87 ? -18.613 12.803 -1.831 1.00 45.91 87 GLY A N 1
ATOM 721 C CA . GLY A 1 87 ? -19.302 13.653 -0.857 1.00 45.91 87 GLY A CA 1
ATOM 722 C C . GLY A 1 87 ? -18.463 14.047 0.364 1.00 45.91 87 GLY A C 1
ATOM 723 O O . GLY A 1 87 ? -18.841 14.967 1.095 1.00 45.91 87 GLY A O 1
ATOM 724 N N . ALA A 1 88 ? -17.324 13.391 0.602 1.00 54.97 88 ALA A N 1
ATOM 725 C CA . ALA A 1 88 ? -16.498 13.652 1.774 1.00 54.97 88 ALA A CA 1
ATOM 726 C C . ALA A 1 88 ? -15.736 14.986 1.650 1.00 54.97 88 ALA A C 1
ATOM 728 O O . ALA A 1 88 ? -14.985 15.216 0.703 1.00 54.97 88 ALA A O 1
ATOM 729 N N . LYS A 1 89 ? -15.854 15.859 2.663 1.00 51.50 89 LYS A N 1
ATOM 730 C CA . LYS A 1 89 ? -15.200 17.189 2.709 1.00 51.50 89 LYS A CA 1
ATOM 731 C C . LYS A 1 89 ? -13.667 17.162 2.579 1.00 51.50 89 LYS A C 1
ATOM 733 O O . LYS A 1 89 ? -13.071 18.215 2.373 1.00 51.50 89 LYS A O 1
ATOM 738 N N . ARG A 1 90 ? -13.029 16.000 2.752 1.00 59.41 90 ARG A N 1
ATOM 739 C CA . ARG A 1 90 ? -11.566 15.819 2.704 1.00 59.41 90 ARG A CA 1
ATOM 740 C C . ARG A 1 90 ? -11.093 14.912 1.557 1.00 59.41 90 ARG A C 1
ATOM 742 O O . ARG A 1 90 ? -9.896 14.681 1.439 1.00 59.41 90 ARG A O 1
ATOM 749 N N . GLY A 1 91 ? -12.003 14.503 0.671 1.00 62.72 91 GLY A N 1
ATOM 750 C CA . GLY A 1 91 ? -11.710 13.649 -0.479 1.00 62.72 91 GLY A CA 1
ATOM 751 C C . GLY A 1 91 ? -11.829 12.147 -0.184 1.00 62.72 91 GLY A C 1
ATOM 752 O O . GLY A 1 91 ? -11.936 11.765 0.982 1.00 62.72 91 GLY A O 1
ATOM 753 N N . PRO A 1 92 ? -11.858 11.319 -1.243 1.00 72.12 92 PRO A N 1
ATOM 754 C CA . PRO A 1 92 ? -11.957 9.865 -1.145 1.00 72.12 92 PRO A CA 1
ATOM 755 C C . PRO A 1 92 ? -10.705 9.254 -0.506 1.00 72.12 92 PRO A C 1
ATOM 757 O O . PRO A 1 92 ? -9.629 9.850 -0.571 1.00 72.12 92 PRO A O 1
ATOM 760 N N . ILE A 1 93 ? -10.864 8.068 0.081 1.00 83.50 93 ILE A N 1
ATOM 761 C CA . ILE A 1 93 ? -9.766 7.234 0.581 1.00 83.50 93 ILE A CA 1
ATOM 762 C C . ILE A 1 93 ? -9.589 6.080 -0.388 1.00 83.50 93 ILE A C 1
ATOM 764 O O . ILE A 1 93 ? -10.569 5.474 -0.819 1.00 83.50 93 ILE A O 1
ATOM 768 N N . ASP A 1 94 ? -8.345 5.757 -0.715 1.00 88.38 94 ASP A N 1
ATOM 769 C CA . ASP A 1 94 ? -8.072 4.788 -1.773 1.00 88.38 94 ASP A CA 1
ATOM 770 C C . ASP A 1 94 ? -8.711 3.414 -1.510 1.00 88.38 94 ASP A C 1
ATOM 772 O O . ASP A 1 94 ? -9.404 2.882 -2.382 1.00 88.38 94 ASP A O 1
ATOM 776 N N . LEU A 1 95 ? -8.528 2.840 -0.312 1.00 91.00 95 LEU A N 1
ATOM 777 C CA . LEU A 1 95 ? -9.059 1.514 0.025 1.00 91.00 95 LEU A CA 1
ATOM 778 C C . LEU A 1 95 ? -9.587 1.440 1.456 1.00 91.00 95 LEU A C 1
ATOM 780 O O . LEU A 1 95 ? -8.989 1.949 2.402 1.00 91.00 95 LEU A O 1
ATOM 784 N N . THR A 1 96 ? -10.673 0.699 1.641 1.00 92.38 96 THR A N 1
ATOM 785 C CA . THR A 1 96 ? -11.211 0.360 2.959 1.00 92.38 96 THR A CA 1
ATOM 786 C C . THR A 1 96 ? -11.459 -1.136 3.068 1.00 92.38 96 THR A C 1
ATOM 788 O O . THR A 1 96 ? -11.862 -1.782 2.105 1.00 92.38 96 THR A O 1
ATOM 791 N N . VAL A 1 97 ? -11.211 -1.707 4.245 1.00 93.56 97 VAL A N 1
ATOM 792 C CA . VAL A 1 97 ? -11.503 -3.113 4.549 1.00 93.56 97 VAL A CA 1
ATOM 793 C C . VAL A 1 97 ? -12.605 -3.162 5.590 1.00 93.56 97 VAL A C 1
ATOM 795 O O . VAL A 1 97 ? -12.552 -2.454 6.602 1.00 93.56 97 VAL A O 1
ATOM 798 N N . ARG A 1 98 ? -13.600 -4.016 5.347 1.00 93.31 98 ARG A N 1
ATOM 799 C CA . ARG A 1 98 ? -14.734 -4.230 6.243 1.00 93.31 98 ARG A CA 1
ATOM 800 C C . ARG A 1 98 ? -14.791 -5.665 6.749 1.00 93.31 98 ARG A C 1
ATOM 802 O O . ARG A 1 98 ? -14.529 -6.605 6.005 1.00 93.31 98 ARG A O 1
ATOM 809 N N . LYS A 1 99 ? -15.217 -5.841 7.998 1.00 92.50 99 LYS A N 1
ATOM 810 C CA . LYS A 1 99 ? -15.473 -7.149 8.614 1.00 92.50 99 LYS A CA 1
ATOM 811 C C . LYS A 1 99 ? -16.871 -7.134 9.211 1.00 92.50 99 LYS A C 1
ATOM 813 O O . LYS A 1 99 ? -17.201 -6.231 9.966 1.00 92.50 99 LYS A O 1
ATOM 818 N N . ASN A 1 100 ? -17.714 -8.094 8.829 1.00 92.62 100 ASN A N 1
ATOM 819 C CA . ASN A 1 100 ? -19.124 -8.148 9.247 1.00 92.62 100 ASN A CA 1
ATOM 820 C C . ASN A 1 100 ? -19.906 -6.842 8.969 1.00 92.62 100 ASN A C 1
ATOM 822 O O . ASN A 1 100 ? -20.798 -6.471 9.721 1.00 92.62 100 ASN A O 1
ATOM 826 N N . GLY A 1 101 ? -19.555 -6.129 7.892 1.00 88.31 101 GLY A N 1
ATOM 827 C CA . GLY A 1 101 ? -20.156 -4.841 7.519 1.00 88.31 101 GLY A CA 1
ATOM 828 C C . GLY A 1 101 ? -19.502 -3.609 8.158 1.00 88.31 101 GLY A C 1
ATOM 829 O O . GLY A 1 101 ? -19.655 -2.505 7.628 1.00 88.31 101 GLY A O 1
ATOM 830 N N . GLU A 1 102 ? -18.708 -3.782 9.214 1.00 91.81 102 GLU A N 1
ATOM 831 C CA . GLU A 1 102 ? -18.036 -2.693 9.931 1.00 91.81 102 GLU A CA 1
ATOM 832 C C . GLU A 1 102 ? -16.703 -2.319 9.284 1.00 91.81 102 GLU A C 1
ATOM 834 O O . GLU A 1 102 ? -15.955 -3.191 8.843 1.00 91.81 102 GLU A O 1
ATOM 839 N N . LEU A 1 103 ? -16.398 -1.020 9.228 1.00 91.56 103 LEU A N 1
ATOM 840 C CA . LEU A 1 103 ? -15.116 -0.503 8.748 1.00 91.56 103 LEU A CA 1
ATOM 841 C C . LEU A 1 103 ? -14.019 -0.806 9.773 1.00 91.56 103 LEU A C 1
ATOM 843 O O . LEU A 1 103 ? -14.061 -0.296 10.888 1.00 91.56 103 LEU A O 1
ATOM 847 N N . VAL A 1 104 ? -13.029 -1.613 9.384 1.00 94.94 104 VAL A N 1
ATOM 848 C CA . VAL A 1 104 ? -11.939 -2.029 10.284 1.00 94.94 104 VAL A CA 1
ATOM 849 C C . VAL A 1 104 ? -10.600 -1.395 9.934 1.00 94.94 104 VAL A C 1
ATOM 851 O O . VAL A 1 104 ? -9.819 -1.100 10.837 1.00 94.94 104 VAL A O 1
ATOM 854 N N . ARG A 1 105 ? -10.328 -1.165 8.644 1.00 94.69 105 ARG A N 1
ATOM 855 C CA . ARG A 1 105 ? -9.072 -0.569 8.172 1.00 94.69 105 ARG A CA 1
ATOM 856 C C . ARG A 1 105 ? -9.338 0.415 7.035 1.00 94.69 105 ARG A C 1
ATOM 858 O O . ARG A 1 105 ? -10.187 0.147 6.184 1.00 94.69 105 ARG A O 1
ATOM 865 N N . ALA A 1 106 ? -8.586 1.507 7.001 1.00 93.56 106 ALA A N 1
ATOM 866 C CA . ALA A 1 106 ? -8.539 2.458 5.894 1.00 93.56 106 ALA A CA 1
ATOM 867 C C . ALA A 1 106 ? -7.094 2.623 5.413 1.00 93.56 106 ALA A C 1
ATOM 869 O O . ALA A 1 106 ? -6.173 2.663 6.231 1.00 93.56 106 ALA A O 1
ATOM 870 N N . PHE A 1 107 ? -6.913 2.718 4.098 1.00 93.31 107 PHE A N 1
ATOM 871 C CA . PHE A 1 107 ? -5.616 2.846 3.449 1.00 93.31 107 PHE A CA 1
ATOM 872 C C . PHE A 1 107 ? -5.637 3.992 2.446 1.00 93.31 107 PHE A C 1
ATOM 874 O O . PHE A 1 107 ? -6.521 4.055 1.596 1.00 93.31 107 PHE A O 1
ATOM 881 N N . GLU A 1 108 ? -4.623 4.845 2.515 1.00 91.50 108 GLU A N 1
ATOM 882 C CA . GLU A 1 108 ? -4.341 5.864 1.507 1.00 91.50 108 GLU A CA 1
ATOM 883 C C . GLU A 1 108 ? -2.982 5.536 0.895 1.00 91.50 108 GLU A C 1
ATOM 885 O O . GLU A 1 108 ? -2.005 5.272 1.601 1.00 91.50 108 GLU A O 1
ATOM 890 N N . ALA A 1 109 ? -2.933 5.510 -0.427 1.00 88.81 109 ALA A N 1
ATOM 891 C CA . ALA A 1 109 ? -1.798 5.075 -1.208 1.00 88.81 109 ALA A CA 1
ATOM 892 C C . ALA A 1 109 ? -1.106 6.268 -1.869 1.00 88.81 109 ALA A C 1
ATOM 894 O O . ALA A 1 109 ? -1.739 7.157 -2.446 1.00 88.81 109 ALA A O 1
ATOM 895 N N . LYS A 1 110 ? 0.227 6.297 -1.795 1.00 85.00 110 LYS A N 1
ATOM 896 C CA . LYS A 1 110 ? 1.038 7.381 -2.356 1.00 85.00 110 LYS A CA 1
ATOM 897 C C . LYS A 1 110 ? 2.336 6.877 -2.943 1.00 85.00 110 LYS A C 1
ATOM 899 O O . LYS A 1 110 ? 3.085 6.142 -2.300 1.00 85.00 110 LYS A O 1
ATOM 904 N N . HIS A 1 111 ? 2.655 7.332 -4.147 1.00 78.56 111 HIS A N 1
ATOM 905 C CA . HIS A 1 111 ? 3.986 7.113 -4.681 1.00 78.56 111 HIS A CA 1
ATOM 906 C C . HIS A 1 111 ? 4.956 8.151 -4.089 1.00 78.56 111 HIS A C 1
ATOM 908 O O . HIS A 1 111 ? 4.787 9.365 -4.214 1.00 78.56 111 HIS A O 1
ATOM 914 N N . TRP A 1 112 ? 5.978 7.666 -3.394 1.00 71.56 112 TRP A N 1
ATOM 915 C CA . TRP A 1 112 ? 6.943 8.461 -2.652 1.00 71.56 112 TRP A CA 1
ATOM 916 C C . TRP A 1 112 ? 8.183 8.719 -3.508 1.00 71.56 112 TRP A C 1
ATOM 918 O O . TRP A 1 112 ? 9.098 7.907 -3.570 1.00 71.56 112 TRP A O 1
ATOM 928 N N . MET A 1 113 ? 8.245 9.863 -4.192 1.00 56.75 113 MET A N 1
ATOM 929 C CA . MET A 1 113 ? 9.340 10.094 -5.145 1.00 56.75 113 MET A CA 1
ATOM 930 C C . MET A 1 113 ? 10.653 10.603 -4.538 1.00 56.75 113 MET A C 1
ATOM 932 O O . MET A 1 113 ? 11.677 10.377 -5.165 1.00 56.75 113 MET A O 1
ATOM 936 N N . HIS A 1 114 ? 10.677 11.248 -3.361 1.00 55.50 114 HIS A N 1
ATOM 937 C CA . HIS A 1 114 ? 11.921 11.715 -2.714 1.00 55.50 114 HIS A CA 1
ATOM 938 C C . HIS A 1 114 ? 11.718 12.156 -1.255 1.00 55.50 114 HIS A C 1
ATOM 940 O O . HIS A 1 114 ? 10.624 12.548 -0.878 1.00 55.50 114 HIS A O 1
ATOM 946 N N . ASN A 1 115 ? 12.797 12.182 -0.461 1.00 47.88 115 ASN A N 1
ATOM 947 C CA . ASN A 1 115 ? 12.826 12.604 0.954 1.00 47.88 115 ASN A CA 1
ATOM 948 C C . ASN A 1 115 ? 13.076 14.118 1.144 1.00 47.88 115 ASN A C 1
ATOM 950 O O . ASN A 1 115 ? 13.892 14.526 1.969 1.00 47.88 115 ASN A O 1
ATOM 954 N N . GLY A 1 116 ? 12.416 14.965 0.349 1.00 50.78 116 GLY A N 1
ATOM 955 C CA . GLY A 1 116 ? 12.399 16.418 0.575 1.00 50.78 116 GLY A CA 1
ATOM 956 C C . GLY A 1 116 ? 11.377 16.838 1.643 1.00 50.78 116 GLY A C 1
ATOM 957 O O . GLY A 1 116 ? 10.536 16.041 2.046 1.00 50.78 116 GLY A O 1
ATOM 958 N N . ASN A 1 117 ? 11.386 18.112 2.055 1.00 46.75 117 ASN A N 1
ATOM 959 C CA . ASN A 1 117 ? 10.412 18.640 3.029 1.00 46.75 117 ASN A CA 1
ATOM 960 C C . ASN A 1 117 ? 8.957 18.642 2.503 1.00 46.75 117 ASN A C 1
ATOM 962 O O . ASN A 1 117 ? 8.045 18.309 3.248 1.00 46.75 117 ASN A O 1
ATOM 966 N N . GLY A 1 118 ? 8.726 18.948 1.220 1.00 55.16 118 GLY A N 1
ATOM 967 C CA . GLY A 1 118 ? 7.377 18.948 0.618 1.00 55.16 118 GLY A CA 1
ATOM 968 C C . GLY A 1 118 ? 6.623 17.599 0.639 1.00 55.16 118 GLY A C 1
ATOM 969 O O . GLY A 1 118 ? 5.400 17.597 0.757 1.00 55.16 118 GLY A O 1
ATOM 970 N N . PRO A 1 119 ? 7.308 16.448 0.525 1.00 65.12 119 PRO A N 1
ATOM 971 C CA . PRO A 1 119 ? 6.734 15.124 0.770 1.00 65.12 119 PRO A CA 1
ATOM 972 C C . PRO A 1 119 ? 6.084 14.931 2.147 1.00 65.12 119 PRO A C 1
ATOM 974 O O . PRO A 1 119 ? 5.031 14.305 2.216 1.00 65.12 119 PRO A O 1
ATOM 977 N N . LEU A 1 120 ? 6.650 15.491 3.224 1.00 67.62 120 LEU A N 1
ATOM 978 C CA . LEU A 1 120 ? 6.108 15.322 4.581 1.00 67.62 120 LEU A CA 1
ATOM 979 C C . LEU A 1 120 ? 4.752 16.016 4.755 1.00 67.62 120 LEU A C 1
ATOM 981 O O . LEU A 1 120 ? 3.829 15.416 5.300 1.00 67.62 120 LEU A O 1
ATOM 985 N N . ASP A 1 121 ? 4.600 17.227 4.213 1.00 72.75 121 ASP A N 1
ATOM 986 C CA . ASP A 1 121 ? 3.334 17.970 4.277 1.00 72.75 121 ASP A CA 1
ATOM 987 C C . ASP A 1 121 ? 2.198 17.239 3.544 1.00 72.75 121 ASP A C 1
ATOM 989 O O . ASP A 1 121 ? 1.045 17.281 3.972 1.00 72.75 121 ASP A O 1
ATOM 993 N N . ARG A 1 122 ? 2.510 16.542 2.442 1.00 76.50 122 ARG A N 1
ATOM 994 C CA . ARG A 1 122 ? 1.520 15.751 1.693 1.00 76.50 122 ARG A CA 1
ATOM 995 C C . ARG A 1 122 ? 1.069 14.522 2.470 1.00 76.50 122 ARG A C 1
ATOM 997 O O . ARG A 1 122 ? -0.125 14.261 2.540 1.00 76.50 122 ARG A O 1
ATOM 1004 N N . LEU A 1 123 ? 2.000 13.819 3.108 1.00 79.38 123 LEU A N 1
ATOM 1005 C CA . LEU A 1 123 ? 1.664 12.651 3.924 1.00 79.38 123 LEU A CA 1
ATOM 1006 C C . LEU A 1 123 ? 0.819 13.032 5.132 1.00 79.38 123 LEU A C 1
ATOM 1008 O O . LEU A 1 123 ? -0.069 12.281 5.513 1.00 79.38 123 LEU A O 1
ATOM 1012 N N . GLU A 1 124 ? 1.057 14.207 5.714 1.00 82.12 124 GLU A N 1
ATOM 1013 C CA . GLU A 1 124 ? 0.212 14.717 6.790 1.00 82.12 124 GLU A CA 1
ATOM 1014 C C . GLU A 1 124 ? -1.203 15.052 6.292 1.00 82.12 124 GLU A C 1
ATOM 1016 O O . GLU A 1 124 ? -2.182 14.743 6.971 1.00 82.12 124 GLU A O 1
ATOM 1021 N N . GLN A 1 125 ? -1.353 15.610 5.085 1.00 83.44 125 GLN A N 1
ATOM 1022 C CA . GLN A 1 125 ? -2.679 15.784 4.471 1.00 83.44 125 GLN A CA 1
ATOM 1023 C C . GLN A 1 125 ? -3.384 14.438 4.274 1.00 83.44 125 GLN A C 1
ATOM 1025 O O . GLN A 1 125 ? -4.560 14.305 4.607 1.00 83.44 125 GLN A O 1
ATOM 1030 N N . ASP A 1 126 ? -2.666 13.433 3.783 1.00 86.19 126 ASP A N 1
ATOM 1031 C CA . ASP A 1 126 ? -3.187 12.082 3.575 1.00 86.19 126 ASP A CA 1
ATOM 1032 C C . ASP A 1 126 ? -3.555 11.395 4.898 1.00 86.19 126 ASP A C 1
ATOM 1034 O O . ASP A 1 126 ? -4.625 10.793 5.015 1.00 86.19 126 ASP A O 1
ATOM 1038 N N . ARG A 1 127 ? -2.760 11.599 5.953 1.00 86.94 127 ARG A N 1
ATOM 1039 C CA . ARG A 1 127 ? -3.109 11.186 7.316 1.00 86.94 127 ARG A CA 1
ATOM 1040 C C . ARG A 1 127 ? -4.399 11.853 7.791 1.00 86.94 127 ARG A C 1
ATOM 1042 O O . ARG A 1 127 ? -5.266 11.193 8.355 1.00 86.94 127 ARG A O 1
ATOM 1049 N N . GLN A 1 128 ? -4.574 13.151 7.550 1.00 86.25 128 GLN A N 1
ATOM 1050 C CA . GLN A 1 128 ? -5.795 13.864 7.941 1.00 86.25 128 GLN A CA 1
ATOM 1051 C C . GLN A 1 128 ? -7.047 13.370 7.206 1.00 86.25 128 GLN A C 1
ATOM 1053 O O . GLN A 1 128 ? -8.149 13.486 7.762 1.00 86.25 128 GLN A O 1
ATOM 1058 N N . LYS A 1 129 ? -6.902 12.828 5.987 1.00 85.62 129 LYS A N 1
ATOM 1059 C CA . LYS A 1 129 ? -7.979 12.101 5.296 1.00 85.62 129 LYS A CA 1
ATOM 1060 C C . LYS A 1 129 ? -8.269 10.780 5.994 1.00 85.62 129 LYS A C 1
ATOM 1062 O O . LYS A 1 129 ? -9.417 10.527 6.346 1.00 85.62 129 LYS A O 1
ATOM 1067 N N . LEU A 1 130 ? -7.232 9.987 6.268 1.00 89.00 130 LEU A N 1
ATOM 1068 C CA . LEU A 1 130 ? -7.356 8.707 6.966 1.00 89.00 130 LEU A CA 1
ATOM 1069 C C . LEU A 1 130 ? -8.032 8.856 8.329 1.00 89.00 130 LEU A C 1
ATOM 1071 O O . LEU A 1 130 ? -8.941 8.093 8.645 1.00 89.00 130 LEU A O 1
ATOM 1075 N N . SER A 1 131 ? -7.676 9.879 9.104 1.00 87.88 131 SER A N 1
ATOM 1076 C CA . SER A 1 131 ? -8.325 10.152 10.389 1.00 87.88 131 SER A CA 1
ATOM 1077 C C . SER A 1 131 ? -9.802 10.523 10.247 1.00 87.88 131 SER A C 1
ATOM 1079 O O . S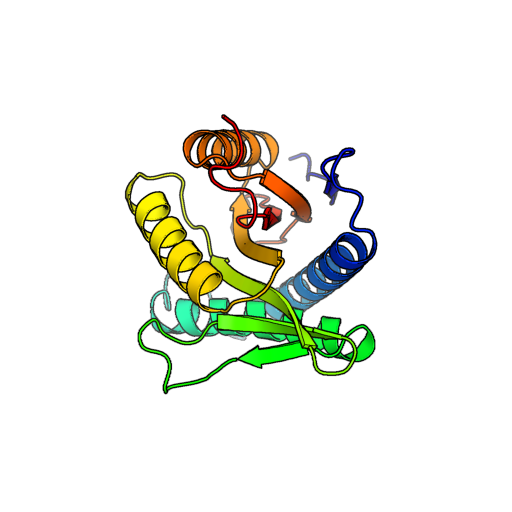ER A 1 131 ? -10.593 10.233 11.141 1.00 87.88 131 SER A O 1
ATOM 1081 N N . ALA A 1 132 ? -10.208 11.121 9.124 1.00 85.56 132 ALA A N 1
ATOM 1082 C CA . ALA A 1 132 ? -11.610 11.438 8.855 1.00 85.56 132 ALA A CA 1
ATOM 1083 C C . ALA A 1 132 ? -12.449 10.215 8.437 1.00 85.56 132 ALA A C 1
ATOM 1085 O O . ALA A 1 132 ? -13.674 10.309 8.441 1.00 85.56 132 ALA A O 1
ATOM 1086 N N . SER A 1 133 ? -11.818 9.077 8.120 1.00 85.81 133 SER A N 1
ATOM 1087 C CA . SER A 1 133 ? -12.507 7.826 7.761 1.00 85.81 133 SER A CA 1
ATOM 1088 C C . SER A 1 133 ? -13.311 7.210 8.905 1.00 85.81 133 SER A C 1
ATOM 1090 O O . SER A 1 133 ? -14.244 6.447 8.668 1.00 85.81 133 SER A O 1
ATOM 1092 N N . GLY A 1 134 ? -12.912 7.485 10.152 1.00 85.50 134 GLY A N 1
ATOM 1093 C CA . GLY A 1 134 ? -13.427 6.792 11.332 1.00 85.50 134 GLY A CA 1
ATOM 1094 C C . GLY A 1 134 ? -12.973 5.332 11.463 1.00 85.50 134 GLY A C 1
ATOM 1095 O O . GLY A 1 134 ? -13.437 4.645 12.369 1.00 85.50 134 GLY A O 1
ATOM 1096 N N . ALA A 1 135 ? -12.076 4.840 10.598 1.00 90.62 135 ALA A N 1
ATOM 1097 C CA . ALA A 1 135 ? -11.521 3.499 10.723 1.00 90.62 135 ALA A CA 1
ATOM 1098 C C . ALA A 1 135 ? -10.642 3.389 11.986 1.00 90.62 135 ALA A C 1
ATOM 1100 O O . ALA A 1 135 ? -9.795 4.265 12.208 1.00 90.62 135 ALA A O 1
ATOM 1101 N N . PRO A 1 136 ? -10.772 2.303 12.776 1.00 92.00 136 PRO A N 1
ATOM 1102 C CA . PRO A 1 136 ? -9.921 2.058 13.944 1.00 92.00 136 PRO A CA 1
ATOM 1103 C C . PRO A 1 136 ? -8.439 1.910 13.594 1.00 92.00 136 PRO A C 1
ATOM 1105 O O . PRO A 1 136 ? -7.571 2.265 14.385 1.00 92.00 136 PRO A O 1
ATOM 1108 N N . LYS A 1 137 ? -8.147 1.369 12.409 1.00 93.81 137 LYS A N 1
ATOM 1109 C CA . LYS A 1 137 ? -6.793 1.207 11.887 1.00 93.81 137 LYS A CA 1
ATOM 1110 C C . LYS A 1 137 ? -6.633 1.994 10.596 1.00 93.81 137 LYS A C 1
ATOM 1112 O O . LYS A 1 137 ? -7.468 1.905 9.695 1.00 93.81 137 LYS A O 1
ATOM 1117 N N . GLN A 1 138 ? -5.566 2.776 10.528 1.00 93.44 138 GLN A N 1
ATOM 1118 C CA . GLN A 1 138 ? -5.334 3.768 9.486 1.00 93.44 138 GLN A CA 1
ATOM 1119 C C . GLN A 1 138 ? -3.917 3.596 8.972 1.00 93.44 138 GLN A C 1
ATOM 1121 O O . GLN A 1 138 ? -2.974 3.631 9.761 1.00 93.44 138 GLN A O 1
ATOM 1126 N N . TYR A 1 139 ? -3.783 3.395 7.666 1.00 93.38 139 TYR A N 1
ATOM 1127 C CA . TYR A 1 139 ? -2.508 3.053 7.064 1.00 93.38 139 TYR A CA 1
ATOM 1128 C C . TYR A 1 139 ? -2.183 3.941 5.870 1.00 93.38 139 TYR A C 1
ATOM 1130 O O . TYR A 1 139 ? -2.995 4.106 4.960 1.00 93.38 139 TYR A O 1
ATOM 1138 N N . LEU A 1 140 ? -0.954 4.446 5.831 1.00 92.00 140 LEU A N 1
ATOM 1139 C CA . LEU A 1 140 ? -0.367 4.997 4.616 1.00 92.00 140 LEU A CA 1
ATOM 1140 C C . LEU A 1 140 ? 0.405 3.892 3.898 1.00 92.00 140 LEU A C 1
ATOM 1142 O O . LEU A 1 140 ? 1.329 3.307 4.465 1.00 92.00 140 LEU A O 1
ATOM 1146 N N . MET A 1 141 ? 0.034 3.614 2.651 1.00 91.56 141 MET A N 1
ATOM 1147 C CA . MET A 1 141 ? 0.775 2.731 1.754 1.00 91.56 141 MET A CA 1
ATOM 1148 C C . MET A 1 141 ? 1.664 3.574 0.851 1.00 91.56 141 MET A C 1
ATOM 1150 O O . MET A 1 141 ? 1.171 4.347 0.031 1.00 91.56 141 MET A O 1
ATOM 1154 N N . THR A 1 142 ? 2.976 3.434 0.988 1.00 88.44 142 THR A N 1
ATOM 1155 C CA . THR A 1 142 ? 3.938 4.223 0.226 1.00 88.44 142 THR A CA 1
ATOM 1156 C C . THR A 1 142 ? 4.760 3.341 -0.700 1.00 88.44 142 THR A C 1
ATOM 1158 O O . THR A 1 142 ? 5.185 2.243 -0.334 1.00 88.44 142 THR A O 1
ATOM 1161 N N . PHE A 1 143 ? 4.957 3.823 -1.925 1.00 86.56 143 PHE A N 1
ATOM 1162 C CA . PHE A 1 143 ? 5.611 3.073 -2.996 1.00 86.56 143 PHE A CA 1
ATOM 1163 C C . PHE A 1 143 ? 6.753 3.873 -3.600 1.00 86.56 143 PHE A C 1
ATOM 1165 O O . PHE A 1 143 ? 6.554 5.046 -3.902 1.00 86.56 143 PHE A O 1
ATOM 1172 N N . TRP A 1 144 ? 7.919 3.278 -3.832 1.00 83.88 144 TRP A N 1
ATOM 1173 C CA . TRP A 1 144 ? 9.009 3.977 -4.521 1.00 83.88 144 TRP A CA 1
ATOM 1174 C C . TRP A 1 144 ? 10.014 3.030 -5.160 1.00 83.88 144 TRP A C 1
ATOM 1176 O O . TRP A 1 144 ? 10.067 1.844 -4.842 1.00 83.88 144 TRP A O 1
ATOM 1186 N N . HIS A 1 145 ? 10.843 3.587 -6.040 1.00 83.75 145 HIS A N 1
ATOM 1187 C CA . HIS A 1 145 ? 12.000 2.902 -6.601 1.00 83.75 145 HIS A CA 1
ATOM 1188 C C . HIS A 1 145 ? 13.282 3.393 -5.935 1.00 83.75 145 HIS A C 1
ATOM 1190 O O . HIS A 1 145 ? 13.459 4.596 -5.745 1.00 83.75 145 HIS A O 1
ATOM 1196 N N . THR A 1 146 ? 14.206 2.484 -5.634 1.00 81.19 146 THR A N 1
ATOM 1197 C CA . THR A 1 146 ? 15.496 2.839 -5.031 1.00 81.19 146 THR A CA 1
ATOM 1198 C C . THR A 1 146 ? 16.633 1.920 -5.457 1.00 81.19 146 THR A C 1
ATOM 1200 O O . THR A 1 146 ? 16.461 0.710 -5.592 1.00 81.19 146 THR A O 1
ATOM 1203 N N . ALA A 1 147 ? 17.824 2.490 -5.634 1.00 82.88 147 ALA A N 1
ATOM 1204 C CA . ALA A 1 147 ? 19.054 1.721 -5.815 1.00 82.88 147 ALA A CA 1
ATOM 1205 C C . ALA A 1 147 ? 19.591 1.157 -4.482 1.00 82.88 147 ALA A C 1
ATOM 1207 O O . ALA A 1 147 ? 20.310 0.160 -4.482 1.00 82.88 147 ALA A O 1
ATOM 1208 N N . ASP A 1 148 ? 19.227 1.761 -3.343 1.00 84.31 148 ASP A N 1
ATOM 1209 C CA . ASP A 1 148 ? 19.701 1.371 -2.012 1.00 84.31 148 ASP A CA 1
ATOM 1210 C C . ASP A 1 148 ? 18.542 1.343 -1.010 1.00 84.31 148 ASP A C 1
ATOM 1212 O O . ASP A 1 148 ? 18.247 2.314 -0.308 1.00 84.31 148 ASP A O 1
ATOM 1216 N N . VAL A 1 149 ? 17.908 0.170 -0.925 1.00 82.44 149 VAL A N 1
ATOM 1217 C CA . VAL A 1 149 ? 16.794 -0.090 -0.004 1.00 82.44 149 VAL A CA 1
ATOM 1218 C C . VAL A 1 149 ? 17.175 0.264 1.431 1.00 82.44 149 VAL A C 1
ATOM 1220 O O . VAL A 1 149 ? 16.385 0.884 2.131 1.00 82.44 149 VAL A O 1
ATOM 1223 N N . LYS A 1 150 ? 18.391 -0.069 1.885 1.00 83.25 150 LYS A N 1
ATOM 1224 C CA . LYS A 1 150 ? 18.782 0.170 3.283 1.00 83.25 150 LYS A CA 1
ATOM 1225 C C . LYS A 1 150 ? 18.829 1.661 3.590 1.00 83.25 150 LYS A C 1
ATOM 1227 O O . LYS A 1 150 ? 18.290 2.090 4.607 1.00 83.25 150 LYS A O 1
ATOM 1232 N N . LYS A 1 151 ? 19.453 2.447 2.714 1.00 82.44 151 LYS A N 1
ATOM 1233 C CA . LYS A 1 151 ? 19.578 3.897 2.893 1.00 82.44 151 LYS A CA 1
ATOM 1234 C C . LYS A 1 151 ? 18.221 4.604 2.872 1.00 82.44 151 LYS A C 1
ATOM 1236 O O . LYS A 1 151 ? 17.968 5.473 3.712 1.00 82.44 151 LYS A O 1
ATOM 1241 N N . ASP A 1 152 ? 17.342 4.231 1.948 1.00 80.81 152 ASP A N 1
ATOM 1242 C CA . ASP A 1 152 ? 16.029 4.873 1.849 1.00 80.81 152 ASP A CA 1
ATOM 1243 C C . ASP A 1 152 ? 15.088 4.441 2.976 1.00 80.81 152 ASP A C 1
ATOM 1245 O O . ASP A 1 152 ? 14.331 5.273 3.475 1.00 80.81 152 ASP A O 1
ATOM 1249 N N . LEU A 1 153 ? 15.197 3.201 3.468 1.00 81.75 153 LEU A N 1
ATOM 1250 C CA . LEU A 1 153 ? 14.460 2.769 4.658 1.00 81.75 153 LEU A CA 1
ATOM 1251 C C . LEU A 1 153 ? 14.870 3.534 5.916 1.00 81.75 153 LEU A C 1
ATOM 1253 O O . LEU A 1 153 ? 13.989 3.898 6.688 1.00 81.75 153 LEU A O 1
ATOM 1257 N N . VAL A 1 154 ? 16.156 3.862 6.095 1.00 81.06 154 VAL A N 1
ATOM 1258 C CA . VAL A 1 154 ? 16.596 4.741 7.198 1.00 81.06 154 VAL A CA 1
ATOM 1259 C C . VAL A 1 154 ? 15.930 6.113 7.096 1.00 81.06 154 VAL A C 1
ATOM 1261 O O . VAL A 1 154 ? 15.505 6.680 8.099 1.00 81.06 154 VAL A O 1
ATOM 1264 N N . SER A 1 155 ? 15.800 6.651 5.885 1.00 77.69 155 SER A N 1
ATOM 1265 C CA . SER A 1 155 ? 15.146 7.946 5.685 1.00 77.69 155 SER A CA 1
ATOM 1266 C C . SER A 1 155 ? 13.643 7.883 5.977 1.00 77.69 155 SER A C 1
ATOM 1268 O O . SER A 1 155 ? 13.105 8.789 6.615 1.00 77.69 155 SER A O 1
ATOM 1270 N N . ALA A 1 156 ? 12.978 6.801 5.561 1.00 77.31 156 ALA A N 1
ATOM 1271 C CA . ALA A 1 156 ? 11.582 6.540 5.896 1.00 77.31 156 ALA A CA 1
ATOM 1272 C C . ALA A 1 156 ? 11.384 6.367 7.413 1.00 77.31 156 ALA A C 1
ATOM 1274 O O . ALA A 1 156 ? 10.422 6.898 7.962 1.00 77.31 156 ALA A O 1
ATOM 1275 N N . ASP A 1 157 ? 12.318 5.705 8.103 1.00 80.88 157 ASP A N 1
ATOM 1276 C CA . ASP A 1 157 ? 12.296 5.551 9.562 1.00 80.88 157 ASP A CA 1
ATOM 1277 C C . ASP A 1 157 ? 12.420 6.894 10.277 1.00 80.88 157 ASP A C 1
ATOM 1279 O O . ASP A 1 157 ? 11.643 7.185 11.184 1.00 80.88 157 ASP A O 1
ATOM 1283 N N . VAL A 1 158 ? 13.333 7.760 9.830 1.00 79.88 158 VAL A N 1
ATOM 1284 C CA . VAL A 1 158 ? 13.458 9.124 10.365 1.00 79.88 158 VAL A CA 1
ATOM 1285 C C . VAL A 1 158 ? 12.171 9.925 10.142 1.00 79.88 158 VAL A C 1
ATOM 1287 O O . VAL A 1 158 ? 11.755 10.670 11.030 1.00 79.88 158 VAL A O 1
ATOM 1290 N N . ALA A 1 159 ? 11.521 9.783 8.983 1.00 77.12 159 ALA A N 1
ATOM 1291 C CA . ALA A 1 159 ? 10.242 10.436 8.712 1.00 77.12 159 ALA A CA 1
ATOM 1292 C C . ALA A 1 159 ? 9.130 9.929 9.645 1.00 77.12 159 ALA A C 1
ATOM 1294 O O . ALA A 1 159 ? 8.424 10.747 10.232 1.00 77.12 159 ALA A O 1
ATOM 1295 N N . CYS A 1 160 ? 9.023 8.610 9.838 1.00 80.75 160 CYS A N 1
ATOM 1296 C CA . CYS A 1 160 ? 8.050 8.010 10.753 1.00 80.75 160 CYS A CA 1
ATOM 1297 C C . CYS A 1 160 ? 8.283 8.474 12.197 1.00 80.75 160 CYS A C 1
ATOM 1299 O O . CYS A 1 160 ? 7.351 8.931 12.849 1.00 80.75 160 CYS A O 1
ATOM 1301 N N . GLN A 1 161 ? 9.534 8.461 12.670 1.00 82.62 161 GLN A N 1
ATOM 1302 C CA . GLN A 1 161 ? 9.894 8.912 14.020 1.00 82.62 161 GLN A CA 1
ATOM 1303 C C . GLN A 1 161 ? 9.523 10.376 14.275 1.00 82.62 161 GLN A C 1
ATOM 1305 O O . GLN A 1 161 ? 9.028 10.705 15.348 1.00 82.62 161 GLN A O 1
ATOM 1310 N N . ARG A 1 162 ? 9.736 11.263 13.294 1.00 81.56 162 ARG A N 1
ATOM 1311 C CA . ARG A 1 162 ? 9.377 12.688 13.415 1.00 81.56 162 ARG A CA 1
ATOM 1312 C C . ARG A 1 162 ? 7.876 12.925 13.564 1.00 81.56 162 ARG A C 1
ATOM 1314 O O . ARG A 1 162 ? 7.498 13.961 14.098 1.00 81.56 162 ARG A O 1
ATOM 1321 N N . GLN A 1 163 ? 7.059 12.006 13.062 1.00 81.75 163 GLN A N 1
ATOM 1322 C CA . GLN A 1 163 ? 5.601 12.105 13.066 1.00 81.75 163 GLN A CA 1
ATOM 1323 C C . GLN A 1 163 ? 4.943 11.211 14.129 1.00 81.75 163 GLN A C 1
ATOM 1325 O O . GLN A 1 163 ? 3.719 11.149 14.192 1.00 81.75 163 GLN A O 1
ATOM 1330 N N . ASP A 1 164 ? 5.742 10.512 14.945 1.00 85.00 164 ASP A N 1
ATOM 1331 C CA . ASP A 1 164 ? 5.268 9.469 15.865 1.00 85.00 164 ASP A CA 1
ATOM 1332 C C . ASP A 1 164 ? 4.421 8.392 15.154 1.00 85.00 164 ASP A C 1
ATOM 1334 O O . ASP A 1 164 ? 3.407 7.910 15.653 1.00 85.00 164 ASP A O 1
ATOM 1338 N N . TRP A 1 165 ? 4.818 8.039 13.930 1.00 87.50 165 TRP A N 1
ATOM 1339 C CA . TRP A 1 165 ? 4.192 6.976 13.148 1.00 87.50 165 TRP A CA 1
ATOM 1340 C C . TRP A 1 165 ? 4.963 5.672 13.281 1.00 87.50 165 TRP A C 1
ATOM 1342 O O . TRP A 1 165 ? 6.174 5.653 13.522 1.00 87.50 165 TRP A O 1
ATOM 1352 N N . HIS A 1 166 ? 4.256 4.567 13.066 1.00 87.06 166 HIS A N 1
ATOM 1353 C CA . HIS A 1 166 ? 4.813 3.233 13.196 1.00 87.06 166 HIS A CA 1
ATOM 1354 C C . HIS A 1 166 ? 4.862 2.530 11.841 1.00 87.06 166 HIS A C 1
ATOM 1356 O O . HIS A 1 166 ? 3.870 2.474 11.123 1.00 87.06 166 HIS A O 1
ATOM 1362 N N . ARG A 1 167 ? 6.005 1.951 11.478 1.00 88.19 167 ARG A N 1
ATOM 1363 C CA . ARG A 1 167 ? 6.134 1.193 10.232 1.00 88.19 167 ARG A CA 1
ATOM 1364 C C . ARG A 1 167 ? 5.734 -0.262 10.458 1.00 88.19 167 ARG A C 1
ATOM 1366 O O . ARG A 1 167 ? 6.500 -1.023 11.033 1.00 88.19 167 ARG A O 1
ATOM 1373 N N . SER A 1 168 ? 4.564 -0.659 9.969 1.00 89.31 168 SER A N 1
ATOM 1374 C CA . SER A 1 168 ? 4.026 -2.012 10.178 1.00 89.31 168 SER A CA 1
ATOM 1375 C C . SER A 1 168 ? 4.557 -3.040 9.178 1.00 89.31 168 SER A C 1
ATOM 1377 O O . SER A 1 168 ? 4.695 -4.213 9.514 1.00 89.31 168 SER A O 1
ATOM 1379 N N . PHE A 1 169 ? 4.877 -2.635 7.945 1.00 91.56 169 PHE A N 1
ATOM 1380 C CA . PHE A 1 169 ? 5.366 -3.563 6.921 1.00 91.56 169 PHE A CA 1
ATOM 1381 C C . PHE A 1 169 ? 6.307 -2.889 5.928 1.00 91.56 169 PHE A C 1
ATOM 1383 O O . PHE A 1 169 ? 6.074 -1.756 5.514 1.00 91.56 169 PHE A O 1
ATOM 1390 N N . VAL A 1 170 ? 7.325 -3.624 5.479 1.00 91.06 170 VAL A N 1
ATOM 1391 C CA . VAL A 1 170 ? 8.146 -3.269 4.320 1.00 91.06 170 VAL A CA 1
ATOM 1392 C C . VAL A 1 170 ? 8.413 -4.508 3.479 1.00 91.06 170 VAL A C 1
ATOM 1394 O O . VAL A 1 170 ? 8.875 -5.532 3.980 1.00 91.06 170 VAL A O 1
ATOM 1397 N N . GLY A 1 171 ? 8.200 -4.395 2.176 1.00 90.38 171 GLY A N 1
ATOM 1398 C CA . GLY A 1 171 ? 8.578 -5.409 1.204 1.00 90.38 171 GLY A CA 1
ATOM 1399 C C . GLY A 1 171 ? 9.206 -4.783 -0.029 1.00 90.38 171 GLY A C 1
ATOM 1400 O O . GLY A 1 171 ? 8.852 -3.669 -0.408 1.00 90.38 171 GLY A O 1
ATOM 1401 N N . TRP A 1 172 ? 10.137 -5.493 -0.659 1.00 91.75 172 TRP A N 1
ATOM 1402 C CA . TRP A 1 172 ? 10.769 -5.035 -1.891 1.00 91.75 172 TRP A CA 1
ATOM 1403 C C . TRP A 1 172 ? 11.104 -6.179 -2.843 1.00 91.75 172 TRP A C 1
ATOM 1405 O O . TRP A 1 172 ? 11.339 -7.321 -2.434 1.00 91.75 172 TRP A O 1
ATOM 1415 N N . PHE A 1 173 ? 11.184 -5.844 -4.126 1.00 88.31 173 PHE A N 1
ATOM 1416 C CA . PHE A 1 173 ? 11.645 -6.738 -5.183 1.00 88.31 173 PHE A CA 1
ATOM 1417 C C . PHE A 1 173 ? 12.506 -5.970 -6.198 1.00 88.31 173 PHE A C 1
ATOM 1419 O O . PHE A 1 173 ? 12.322 -4.763 -6.364 1.00 88.31 173 PHE A O 1
ATOM 1426 N N . PRO A 1 174 ? 13.476 -6.633 -6.851 1.00 85.56 174 PRO A N 1
ATOM 1427 C CA . PRO A 1 174 ? 14.280 -6.005 -7.894 1.00 85.56 174 PRO A CA 1
ATOM 1428 C C . PRO A 1 174 ? 13.435 -5.731 -9.148 1.00 85.56 174 PRO A C 1
ATOM 1430 O O . PRO A 1 174 ? 12.658 -6.587 -9.565 1.00 85.56 174 PRO A O 1
ATOM 1433 N N . CYS A 1 175 ? 13.636 -4.570 -9.766 1.00 79.44 175 CYS A N 1
ATOM 1434 C CA . CYS A 1 175 ? 13.073 -4.207 -11.064 1.00 79.44 175 CYS A CA 1
ATOM 1435 C C . CYS A 1 175 ? 14.138 -4.332 -12.151 1.00 79.44 175 CYS A C 1
ATOM 1437 O O . CYS A 1 175 ? 15.266 -3.855 -11.996 1.00 79.44 175 CYS A O 1
ATOM 1439 N N . ASP A 1 176 ? 13.764 -4.928 -13.277 1.00 68.25 176 ASP A N 1
ATOM 1440 C CA . ASP A 1 176 ? 14.596 -4.977 -14.475 1.00 68.25 176 ASP A CA 1
ATOM 1441 C C . ASP A 1 176 ? 14.351 -3.712 -15.319 1.00 68.25 176 ASP A C 1
ATOM 1443 O O . ASP A 1 176 ? 13.649 -3.755 -16.324 1.00 68.25 176 ASP A O 1
ATOM 1447 N N . HIS A 1 177 ? 14.876 -2.554 -14.911 1.00 62.91 177 HIS A N 1
ATOM 1448 C CA . HIS A 1 177 ? 14.829 -1.367 -15.774 1.00 62.91 177 HIS A CA 1
ATOM 1449 C C . HIS A 1 177 ? 15.904 -1.423 -16.868 1.00 62.91 177 HIS A C 1
ATOM 1451 O O . HIS A 1 177 ? 16.974 -1.999 -16.678 1.00 62.91 177 HIS A O 1
ATOM 1457 N N . VAL A 1 178 ? 15.596 -0.803 -18.010 1.00 50.03 178 VAL A N 1
ATOM 1458 C CA . VAL A 1 178 ? 16.437 -0.770 -19.219 1.00 50.03 178 VAL A CA 1
ATOM 1459 C C . VAL A 1 178 ? 17.694 0.101 -19.028 1.00 50.03 178 VAL A C 1
ATOM 1461 O O . VAL A 1 178 ? 18.696 -0.123 -19.697 1.00 50.03 178 VAL A O 1
ATOM 1464 N N . ASP A 1 179 ? 17.692 1.015 -18.051 1.00 53.69 179 ASP A N 1
ATOM 1465 C CA . ASP A 1 179 ? 18.717 2.062 -17.887 1.00 53.69 179 ASP A CA 1
ATOM 1466 C C . ASP A 1 179 ? 19.960 1.637 -17.065 1.00 53.69 179 ASP A C 1
ATOM 1468 O O . ASP A 1 179 ? 20.562 2.459 -16.379 1.00 53.69 179 ASP A O 1
ATOM 1472 N N . ASP A 1 180 ? 20.357 0.359 -17.103 1.00 51.69 180 ASP A N 1
ATOM 1473 C CA . ASP A 1 180 ? 21.566 -0.225 -16.468 1.00 51.69 180 ASP A CA 1
ATOM 1474 C C . ASP A 1 180 ? 21.724 -0.086 -14.930 1.00 51.69 180 ASP A C 1
ATOM 1476 O O . ASP A 1 180 ? 22.560 -0.765 -14.322 1.00 51.69 180 ASP A O 1
ATOM 1480 N N . GLU A 1 181 ? 20.908 0.719 -14.247 1.00 60.62 181 GLU A N 1
ATOM 1481 C CA . GLU A 1 181 ? 20.885 0.806 -12.787 1.00 60.62 181 GLU A CA 1
ATOM 1482 C C . GLU A 1 181 ? 19.867 -0.175 -12.199 1.00 60.62 181 GLU A C 1
ATOM 1484 O O . GLU A 1 181 ? 18.654 0.021 -12.286 1.00 60.62 181 GLU A O 1
ATOM 1489 N N . ALA A 1 182 ? 20.358 -1.223 -11.532 1.00 63.12 182 ALA A N 1
ATOM 1490 C CA . ALA A 1 182 ? 19.503 -2.110 -10.753 1.00 63.12 182 ALA A CA 1
ATOM 1491 C C . ALA A 1 182 ? 18.776 -1.311 -9.657 1.00 63.12 182 ALA A C 1
ATOM 1493 O O . ALA A 1 182 ? 19.402 -0.795 -8.727 1.00 63.12 182 ALA A O 1
ATOM 1494 N N . ARG A 1 183 ? 17.447 -1.235 -9.751 1.00 80.75 183 ARG A N 1
ATOM 1495 C CA . ARG A 1 183 ? 16.586 -0.623 -8.734 1.00 80.75 183 ARG A CA 1
ATOM 1496 C C . ARG A 1 183 ? 15.700 -1.677 -8.097 1.00 80.75 183 ARG A C 1
ATOM 1498 O O . ARG A 1 183 ? 15.458 -2.739 -8.657 1.00 80.75 183 ARG A O 1
ATOM 1505 N N . ASN A 1 184 ? 15.232 -1.375 -6.902 1.00 83.31 184 ASN A N 1
ATOM 1506 C CA . ASN A 1 184 ? 14.216 -2.134 -6.202 1.00 83.31 184 ASN A CA 1
ATOM 1507 C C . ASN A 1 184 ? 12.945 -1.306 -6.166 1.00 83.31 184 ASN A C 1
ATOM 1509 O O . ASN A 1 184 ? 13.013 -0.110 -5.879 1.00 83.31 184 ASN A O 1
ATOM 1513 N N . TYR A 1 185 ? 11.813 -1.955 -6.384 1.00 85.38 185 TYR A N 1
ATOM 1514 C CA . TYR A 1 185 ? 10.522 -1.430 -5.985 1.00 85.38 185 TYR A CA 1
ATOM 1515 C C . TYR A 1 185 ? 10.298 -1.730 -4.510 1.00 85.38 185 TYR A C 1
ATOM 1517 O O . TYR A 1 185 ? 10.540 -2.855 -4.067 1.00 85.38 185 TYR A O 1
ATOM 1525 N N . VAL A 1 186 ? 9.819 -0.749 -3.755 1.00 87.38 186 VAL A N 1
ATOM 1526 C CA . VAL A 1 186 ? 9.526 -0.877 -2.329 1.00 87.38 186 VAL A CA 1
ATOM 1527 C C . VAL A 1 186 ? 8.062 -0.543 -2.078 1.00 87.38 186 VAL A C 1
ATOM 1529 O O . VAL A 1 186 ? 7.566 0.472 -2.559 1.00 87.38 186 VAL A O 1
ATOM 1532 N N . LEU A 1 187 ? 7.397 -1.389 -1.294 1.00 90.81 187 LEU A N 1
ATOM 1533 C CA . LEU A 1 187 ? 6.122 -1.124 -0.637 1.00 90.81 187 LEU A CA 1
ATOM 1534 C C . LEU A 1 187 ? 6.384 -0.999 0.866 1.00 90.81 187 LEU A C 1
ATOM 1536 O O . LEU A 1 187 ? 6.873 -1.939 1.493 1.00 90.81 187 LEU A O 1
ATOM 1540 N N . CYS A 1 188 ? 6.015 0.134 1.447 1.00 91.00 188 CYS A N 1
ATOM 1541 C CA . CYS A 1 188 ? 6.024 0.364 2.885 1.00 91.00 188 CYS A CA 1
ATOM 1542 C C . CYS A 1 188 ? 4.607 0.673 3.361 1.00 91.00 188 CYS A C 1
ATOM 1544 O O . CYS A 1 188 ? 3.869 1.401 2.701 1.00 91.00 188 CYS A O 1
ATOM 1546 N N . VAL A 1 189 ? 4.226 0.120 4.507 1.00 91.94 189 VAL A N 1
ATOM 1547 C CA . VAL A 1 189 ? 2.941 0.392 5.149 1.00 91.94 189 VAL A CA 1
ATOM 1548 C C . VAL A 1 189 ? 3.200 0.964 6.530 1.00 91.94 189 VAL A C 1
ATOM 1550 O O . VAL A 1 189 ? 3.891 0.356 7.351 1.00 91.94 189 VAL A O 1
ATOM 1553 N N . ILE A 1 190 ? 2.643 2.146 6.761 1.00 91.31 190 ILE A N 1
ATOM 1554 C CA . ILE A 1 190 ? 2.820 2.939 7.971 1.00 91.31 190 ILE A CA 1
ATOM 1555 C C . ILE A 1 190 ? 1.475 2.996 8.697 1.00 91.31 190 ILE A C 1
ATOM 1557 O O . ILE A 1 190 ? 0.507 3.496 8.134 1.00 91.31 190 ILE A O 1
ATOM 1561 N N . ASP A 1 191 ? 1.416 2.492 9.927 1.00 92.00 191 ASP A N 1
ATOM 1562 C CA . ASP A 1 191 ? 0.298 2.676 10.852 1.00 92.00 191 ASP A CA 1
ATOM 1563 C C . ASP A 1 191 ? 0.330 4.104 11.410 1.00 92.00 191 ASP A C 1
ATOM 1565 O O . ASP A 1 191 ? 1.256 4.506 12.123 1.00 92.00 191 ASP A O 1
ATOM 1569 N N . THR A 1 192 ? -0.703 4.871 11.070 1.00 91.25 192 THR A N 1
ATOM 1570 C CA . THR A 1 192 ? -0.901 6.243 11.544 1.00 91.25 192 THR A CA 1
ATOM 1571 C C . THR A 1 192 ? -1.944 6.337 12.654 1.00 91.25 192 THR A C 1
ATOM 1573 O O . THR A 1 192 ? -2.234 7.440 13.115 1.00 91.25 192 THR A O 1
ATOM 1576 N N . SER A 1 193 ? -2.538 5.214 13.077 1.00 88.06 193 SER A N 1
ATOM 1577 C CA . SER A 1 193 ? -3.592 5.194 14.101 1.00 88.06 193 SER A CA 1
ATOM 1578 C C . SER A 1 193 ? -3.080 5.518 15.505 1.00 88.06 193 SER A C 1
ATOM 1580 O O . SER A 1 193 ? -3.854 6.000 16.322 1.00 88.06 193 SER A O 1
ATOM 1582 N N . ARG A 1 194 ? -1.780 5.318 15.765 1.00 77.56 194 ARG A N 1
ATOM 1583 C CA . ARG A 1 194 ? -1.137 5.543 17.077 1.00 77.56 194 ARG A CA 1
ATOM 1584 C C . ARG A 1 194 ? -0.491 6.922 17.240 1.00 77.56 194 ARG A C 1
ATOM 1586 O O . ARG A 1 194 ? 0.155 7.174 18.254 1.00 77.56 194 ARG A O 1
ATOM 1593 N N . ALA A 1 195 ? -0.610 7.792 16.237 1.00 72.50 195 ALA A N 1
ATOM 1594 C CA . ALA A 1 195 ? 0.078 9.078 16.230 1.00 72.50 195 ALA A CA 1
ATOM 1595 C C . ALA A 1 195 ? -0.373 9.943 17.424 1.00 72.50 195 ALA A C 1
ATOM 1597 O O . ALA A 1 195 ? -1.532 10.361 17.478 1.00 72.50 195 ALA A O 1
ATOM 1598 N N . GLY A 1 196 ? 0.542 10.226 18.361 1.00 62.03 196 GLY A N 1
ATOM 1599 C CA . GLY A 1 196 ? 0.275 11.055 19.541 1.00 62.03 196 GLY A CA 1
ATOM 1600 C C . GLY A 1 196 ? -0.138 10.297 20.809 1.00 62.03 196 GLY A C 1
ATOM 1601 O O . GLY A 1 196 ? -0.517 10.942 21.784 1.00 62.03 196 GLY A O 1
ATOM 1602 N N . GLU A 1 197 ? -0.058 8.962 20.834 1.00 60.19 197 GLU A N 1
ATOM 1603 C CA . GLU A 1 197 ? -0.350 8.151 22.034 1.00 60.19 197 GLU A CA 1
ATOM 1604 C C . GLU A 1 197 ? 0.869 7.963 22.963 1.00 60.19 197 GLU A C 1
ATOM 1606 O O . GLU A 1 197 ? 0.728 7.473 24.087 1.00 60.19 197 GLU A O 1
ATOM 1611 N N . ARG A 1 198 ? 2.073 8.378 22.543 1.00 48.38 198 ARG A N 1
ATOM 1612 C CA . ARG A 1 198 ? 3.274 8.385 23.394 1.00 48.38 198 ARG A CA 1
ATOM 1613 C C . ARG A 1 198 ? 3.350 9.677 24.219 1.00 48.38 198 ARG A C 1
ATOM 1615 O O . ARG A 1 198 ? 4.033 10.624 23.836 1.00 48.38 198 ARG A O 1
ATOM 1622 N N . SER A 1 199 ? 2.641 9.695 25.352 1.00 42.19 199 SER A N 1
ATOM 1623 C CA . SER A 1 199 ? 2.889 10.635 26.472 1.00 42.19 199 SER A CA 1
ATOM 1624 C C . SER A 1 199 ? 3.885 10.060 27.470 1.00 42.19 199 SER A C 1
ATOM 1626 O O . SER A 1 199 ? 3.733 8.865 27.810 1.00 42.19 199 SER A O 1
#

Radius of gyration: 17.03 Å; chains: 1; bounding box: 47×32×58 Å

pLDDT: mean 77.08, std 16.32, range [32.84, 96.56]

Secondary structure (DSSP, 8-state):
--PPPPEEEE-TT---HHHHHHHHHHHHHHHHHHHHHHHHHHTSSS---TTTS-TTHHHHHHHHHHHHHHHHHHTTTSEEEEE--TT-TT--EEEEEEETTEEEEEEEEEE----SHHHHHHHHHHHHHHHHT--SEEEEEEEEEES-HHHHHHHHHHHHHHTT-EEEEEEEEEE--SSS--EEEEEEEEE-TTTT---